Protein AF-A0A7W0GTH6-F1 (afdb_monomer)

pLDDT: mean 87.21, std 12.18, range [35.12, 98.0]

Sequence (330 aa):
MSVLQAQCPACGGPVEFKSGQSVVVICGYCRSAVARTDRELKDLGKVAELVETGSPLDIGLRGTWRGVSFELTGRAQLDHEMGGQWDEWYATFSNGWLGWLAEAQGRFYLSFQYPATEGVQLPSFDHLQLGQTVQGLPQQATLMVAETGRATARGAKGEIPYLLTPGETYYSADLSGPNGVFGTLDYNESPPLIFLGNQVTLADLGITTTRAPEREQRQVGAAQLNCPKCAGPLELRAPDKTERVTCPNCNSLLDVNRGQLSFLKALKKPSFDPIIPIGSSGQFPEGKMTVIGAMQRSVMIEGIQYFWSEYLLYNPQIGFRWLVHSDNHW

Radius of gyration: 21.88 Å; Cα contacts (8 Å, |Δi|>4): 733; chains: 1; bounding box: 63×38×58 Å

Structure (mmCIF, N/CA/C/O backbone):
data_AF-A0A7W0GTH6-F1
#
_entry.id   AF-A0A7W0GTH6-F1
#
loop_
_atom_site.group_PDB
_atom_site.id
_atom_site.type_symbol
_atom_site.label_atom_id
_atom_site.label_alt_id
_atom_site.label_comp_id
_atom_site.label_asym_id
_atom_site.label_entity_id
_atom_site.label_seq_id
_atom_site.pdbx_PDB_ins_code
_atom_site.Cartn_x
_atom_site.Cartn_y
_atom_site.Cartn_z
_atom_site.occupancy
_atom_site.B_iso_or_equiv
_atom_site.auth_seq_id
_atom_site.auth_comp_id
_atom_site.auth_asym_id
_atom_site.auth_atom_id
_atom_site.pdbx_PDB_model_num
ATOM 1 N N . MET A 1 1 ? -17.295 -9.303 21.194 1.00 55.53 1 MET A N 1
ATOM 2 C CA . MET A 1 1 ? -17.005 -7.855 21.120 1.00 55.53 1 MET A CA 1
ATOM 3 C C . MET A 1 1 ? -18.335 -7.126 21.021 1.00 55.53 1 MET A C 1
ATOM 5 O O . MET A 1 1 ? -19.203 -7.618 20.311 1.00 55.53 1 MET A O 1
ATOM 9 N N . SER A 1 2 ? -18.547 -6.053 21.785 1.00 69.19 2 SER A N 1
ATOM 10 C CA . SER A 1 2 ? -19.776 -5.251 21.701 1.00 69.19 2 SER A CA 1
ATOM 11 C C . SER A 1 2 ? -19.707 -4.346 20.473 1.00 69.19 2 SER A C 1
ATOM 13 O O . SER A 1 2 ? -18.791 -3.531 20.381 1.00 69.19 2 SER A O 1
ATOM 15 N N . VAL A 1 3 ? -20.658 -4.489 19.552 1.00 83.19 3 VAL A N 1
ATOM 16 C CA . VAL A 1 3 ? -20.797 -3.595 18.396 1.00 83.19 3 VAL A CA 1
ATOM 17 C C . VAL A 1 3 ? -21.319 -2.247 18.890 1.00 83.19 3 VAL A C 1
ATOM 19 O O . VAL A 1 3 ? -22.341 -2.203 19.575 1.00 83.19 3 VAL A O 1
ATOM 22 N N . LEU A 1 4 ? -20.634 -1.154 18.554 1.00 87.06 4 LEU A N 1
ATOM 23 C CA . LEU A 1 4 ? -21.165 0.192 18.767 1.00 87.06 4 LEU A CA 1
ATOM 24 C C . LEU A 1 4 ? -21.995 0.577 17.544 1.00 87.06 4 LEU A C 1
ATOM 26 O O . LEU A 1 4 ? -21.446 0.784 16.464 1.00 87.06 4 LEU A O 1
ATOM 30 N N . GLN A 1 5 ? -23.307 0.687 17.729 1.00 92.12 5 GLN A N 1
ATOM 31 C CA . GLN A 1 5 ? -24.224 1.222 16.726 1.00 92.12 5 GLN A CA 1
ATOM 32 C C . GLN A 1 5 ? -24.496 2.696 17.014 1.00 92.12 5 GLN A C 1
ATOM 34 O O . GLN A 1 5 ? -24.768 3.073 18.155 1.00 92.12 5 GLN A O 1
ATOM 39 N N . ALA A 1 6 ? -24.430 3.529 15.982 1.00 93.56 6 ALA A N 1
ATOM 40 C CA . ALA A 1 6 ? -24.671 4.960 16.092 1.00 93.56 6 ALA A CA 1
ATOM 41 C C . ALA A 1 6 ? -25.196 5.541 14.773 1.00 93.56 6 ALA A C 1
ATOM 43 O O . ALA A 1 6 ? -25.364 4.835 13.778 1.00 93.56 6 ALA A O 1
ATOM 44 N N . GLN A 1 7 ? -25.461 6.845 14.766 1.00 96.25 7 GLN A N 1
ATOM 45 C CA . GLN A 1 7 ? -25.847 7.584 13.568 1.00 96.25 7 GLN A CA 1
ATOM 46 C C . GLN A 1 7 ? -24.672 8.421 13.068 1.00 96.25 7 GLN A C 1
ATOM 48 O O . GLN A 1 7 ? -23.948 9.036 13.850 1.00 96.25 7 GLN A O 1
ATOM 53 N N . CYS A 1 8 ? -24.488 8.449 11.751 1.00 97.25 8 CYS A N 1
ATOM 54 C CA . CYS A 1 8 ? -23.499 9.282 11.093 1.00 97.25 8 CYS A CA 1
ATOM 55 C C . CYS A 1 8 ? -23.826 10.765 11.345 1.00 97.25 8 CYS A C 1
ATOM 57 O O . CYS A 1 8 ? -24.894 11.213 10.916 1.00 97.25 8 CYS A O 1
ATOM 59 N N . PRO A 1 9 ? -22.916 11.555 11.943 1.00 97.12 9 PRO A N 1
ATOM 60 C CA . PRO A 1 9 ? -23.156 12.974 12.219 1.00 97.12 9 PRO A CA 1
ATOM 61 C C . PRO A 1 9 ? -23.392 13.814 10.951 1.00 97.12 9 PRO A C 1
ATOM 63 O O . PRO A 1 9 ? -24.016 14.867 11.021 1.00 97.12 9 PRO A O 1
ATOM 66 N N . ALA A 1 10 ? -22.947 13.340 9.783 1.00 97.25 10 ALA A N 1
ATOM 67 C CA . ALA A 1 10 ? -23.092 14.056 8.517 1.00 97.25 10 ALA A CA 1
ATOM 68 C C . ALA A 1 10 ? -24.451 13.851 7.821 1.00 97.25 10 ALA A C 1
ATOM 70 O O . ALA A 1 10 ? -24.874 14.702 7.041 1.00 97.25 10 ALA A O 1
ATOM 71 N N . CYS A 1 11 ? -25.114 12.702 8.011 1.00 97.62 11 CYS A N 1
ATOM 72 C CA . CYS A 1 11 ? -26.328 12.363 7.247 1.00 97.62 11 CYS A CA 1
ATOM 73 C C . CYS A 1 11 ? -27.427 11.631 8.029 1.00 97.62 11 CYS A C 1
ATOM 75 O O . CYS A 1 11 ? -28.477 11.348 7.460 1.00 97.62 11 CYS A O 1
ATOM 77 N N . GLY A 1 12 ? -27.193 11.273 9.293 1.00 96.94 12 GLY A N 1
ATOM 78 C CA . GLY A 1 12 ? -28.129 10.506 10.122 1.00 96.94 12 GLY A CA 1
ATOM 79 C C . GLY A 1 12 ? -28.221 9.009 9.793 1.00 96.94 12 GLY A C 1
ATOM 80 O O . GLY A 1 12 ? -28.869 8.269 10.529 1.00 96.94 12 GLY A O 1
ATOM 81 N N . GLY A 1 13 ? -27.571 8.536 8.723 1.00 96.56 13 GLY A N 1
ATOM 82 C CA . GLY A 1 13 ? -27.543 7.115 8.363 1.00 96.56 13 GLY A CA 1
ATOM 83 C C . GLY A 1 13 ? -26.826 6.254 9.415 1.00 96.56 13 GLY A C 1
ATOM 84 O O . GLY A 1 13 ? -25.923 6.755 10.087 1.00 96.56 13 GLY A O 1
ATOM 85 N N . PRO A 1 14 ? -27.191 4.971 9.575 1.00 96.31 14 PRO A N 1
ATOM 86 C CA . PRO A 1 14 ? -26.571 4.107 10.573 1.00 96.31 14 PRO A CA 1
ATOM 87 C C . PRO A 1 14 ? -25.093 3.844 10.260 1.00 96.31 14 PRO A C 1
ATOM 89 O O . PRO A 1 14 ? -24.700 3.668 9.103 1.00 96.31 14 PRO A O 1
ATOM 92 N N . VAL A 1 15 ? -24.280 3.806 11.314 1.00 95.56 15 VAL A N 1
ATOM 93 C CA . VAL A 1 15 ? -22.871 3.401 11.291 1.00 95.56 15 VAL A CA 1
ATOM 94 C C . VAL A 1 15 ? -22.605 2.409 12.418 1.00 95.56 15 VAL A C 1
ATOM 96 O O . VAL A 1 15 ? -23.188 2.513 13.500 1.00 95.56 15 VAL A O 1
ATOM 99 N N . GLU A 1 16 ? -21.724 1.445 12.162 1.00 93.19 16 GLU A N 1
ATOM 100 C CA . GLU A 1 16 ? -21.394 0.379 13.108 1.00 93.19 16 GLU A CA 1
ATOM 101 C C . GLU A 1 16 ? -19.880 0.238 13.252 1.00 93.19 16 GLU A C 1
ATOM 103 O O . GLU A 1 16 ? -19.175 0.098 12.255 1.00 93.19 16 GLU A O 1
ATOM 108 N N . PHE A 1 17 ? -19.396 0.215 14.492 1.00 91.81 17 PHE A N 1
ATOM 109 C CA . PHE A 1 17 ? -18.035 -0.206 14.819 1.00 91.81 17 PHE A CA 1
ATOM 110 C C . PHE A 1 17 ? -18.118 -1.616 15.399 1.00 91.81 17 PHE A C 1
ATOM 112 O O . PHE A 1 17 ? -18.605 -1.808 16.520 1.00 91.81 17 PHE A O 1
ATOM 119 N N . LYS A 1 18 ? -17.695 -2.616 14.626 1.00 88.44 18 LYS A N 1
ATOM 120 C CA . LYS A 1 18 ? -17.720 -4.025 15.031 1.00 88.44 18 LYS A CA 1
ATOM 121 C C . LYS A 1 18 ? -16.478 -4.386 15.835 1.00 88.44 18 LYS A C 1
ATOM 123 O O . LYS A 1 18 ? -16.562 -5.228 16.732 1.00 88.44 18 LYS A O 1
ATOM 128 N N . SER A 1 19 ? -15.348 -3.746 15.537 1.00 84.94 19 SER A N 1
ATOM 129 C CA . SER A 1 19 ? -14.103 -3.912 16.281 1.00 84.94 19 SER A CA 1
ATOM 130 C C . SER A 1 19 ? -13.907 -2.780 17.287 1.00 84.94 19 SER A C 1
ATOM 132 O O . SER A 1 19 ? -14.098 -1.601 16.998 1.00 84.94 19 SER A O 1
ATOM 134 N N . GLY A 1 20 ? -13.483 -3.144 18.500 1.00 83.38 20 GLY A N 1
ATOM 135 C CA . GLY A 1 20 ? -13.099 -2.170 19.526 1.00 83.38 20 GLY A CA 1
ATOM 136 C C . GLY A 1 20 ? -11.815 -1.404 19.192 1.00 83.38 20 GLY A C 1
ATOM 137 O O . GLY A 1 20 ? -11.540 -0.407 19.849 1.00 83.38 20 GLY A O 1
ATOM 138 N N . GLN A 1 21 ? -11.060 -1.870 18.193 1.00 83.62 21 GLN A N 1
ATOM 139 C CA . GLN A 1 21 ? -9.821 -1.256 17.710 1.00 83.62 21 GLN A CA 1
ATOM 140 C C . GLN A 1 21 ? -10.060 -0.271 16.549 1.00 83.62 21 GLN A C 1
ATOM 142 O O . GLN A 1 21 ? -9.134 0.395 16.100 1.00 83.62 21 GLN A O 1
ATOM 147 N N . SER A 1 22 ? -11.293 -0.181 16.044 1.00 88.69 22 SER A N 1
ATOM 148 C CA . SER A 1 22 ? -11.663 0.733 14.964 1.00 88.69 22 SER A CA 1
ATOM 149 C C . SER A 1 22 ? -11.723 2.173 15.469 1.00 88.69 22 SER A C 1
ATOM 151 O O . SER A 1 22 ? -12.482 2.480 16.393 1.00 88.69 22 SER A O 1
ATOM 153 N N . VAL A 1 23 ? -10.962 3.063 14.833 1.00 93.75 23 VAL A N 1
ATOM 154 C CA . VAL A 1 23 ? -10.929 4.501 15.148 1.00 93.75 23 VAL A CA 1
ATOM 155 C C . VAL A 1 23 ? -11.911 5.263 14.263 1.00 93.75 23 VAL A C 1
ATOM 157 O O . VAL A 1 23 ? -12.637 6.136 14.743 1.00 93.75 23 VAL A O 1
ATOM 160 N N . VAL A 1 24 ? -11.986 4.899 12.981 1.00 96.56 24 VAL A N 1
ATOM 161 C CA . VAL A 1 24 ? -12.879 5.512 11.991 1.00 96.56 24 VAL A CA 1
ATOM 162 C C . VAL A 1 24 ? -13.747 4.443 11.335 1.00 96.56 24 VAL A C 1
ATOM 164 O O . VAL A 1 24 ? -13.287 3.338 11.063 1.00 96.56 24 VAL A O 1
ATOM 167 N N . VAL A 1 25 ? -15.000 4.776 11.034 1.00 97.19 25 VAL A N 1
ATOM 168 C CA . VAL A 1 25 ? -15.850 4.004 10.121 1.00 97.19 25 VAL A CA 1
ATOM 169 C C . VAL A 1 25 ? -16.286 4.885 8.958 1.00 97.19 25 VAL A C 1
ATOM 171 O O . VAL A 1 25 ? -16.691 6.034 9.143 1.00 97.19 25 VAL A O 1
ATOM 174 N N . ILE A 1 26 ? -16.219 4.357 7.739 1.00 97.69 26 ILE A N 1
ATOM 175 C CA . ILE A 1 26 ? -16.730 5.054 6.560 1.00 97.69 26 ILE A CA 1
ATOM 176 C C . ILE A 1 26 ? -18.227 4.788 6.433 1.00 97.69 26 ILE A C 1
ATOM 178 O O . ILE A 1 26 ? -18.660 3.648 6.257 1.00 97.69 26 ILE A O 1
ATOM 182 N N . CYS A 1 27 ? -19.032 5.847 6.491 1.00 97.44 27 CYS A N 1
ATOM 183 C CA . CYS A 1 27 ? -20.477 5.741 6.347 1.00 97.44 27 CYS A CA 1
ATOM 184 C C . CYS A 1 27 ? -20.851 5.207 4.956 1.00 97.44 27 CYS A C 1
ATOM 186 O O . CYS A 1 27 ? -20.602 5.865 3.943 1.00 97.44 27 CYS A O 1
ATOM 188 N N . GLY A 1 28 ? -21.532 4.059 4.910 1.00 95.12 28 GLY A N 1
ATOM 189 C CA . GLY A 1 28 ? -21.973 3.430 3.659 1.00 95.12 28 GLY A CA 1
ATOM 190 C C . GLY A 1 28 ? -23.000 4.238 2.853 1.00 95.12 28 GLY A C 1
ATOM 191 O O . GLY A 1 28 ? -23.214 3.941 1.684 1.00 95.12 28 GLY A O 1
ATOM 192 N N . TYR A 1 29 ? -23.614 5.271 3.446 1.00 96.19 29 TYR A N 1
ATOM 193 C CA . TYR A 1 29 ? -24.634 6.102 2.792 1.00 96.19 29 TYR A CA 1
ATOM 194 C C . TYR A 1 29 ? -24.059 7.371 2.164 1.00 96.19 29 TYR A C 1
ATOM 196 O O . TYR A 1 29 ? -24.406 7.722 1.040 1.00 96.19 29 TYR A O 1
ATOM 204 N N . CYS A 1 30 ? -23.202 8.093 2.893 1.00 96.44 30 CYS A N 1
ATOM 205 C CA . CYS A 1 30 ? -22.728 9.415 2.471 1.00 96.44 30 CYS A CA 1
ATOM 206 C C . CYS A 1 30 ? -21.206 9.525 2.313 1.00 96.44 30 CYS A C 1
ATOM 208 O O . CYS A 1 30 ? -20.733 10.602 1.942 1.00 96.44 30 CYS A O 1
ATOM 210 N N . ARG A 1 31 ? -20.462 8.440 2.589 1.00 97.38 31 ARG A N 1
ATOM 211 C CA . ARG A 1 31 ? -18.989 8.351 2.559 1.00 97.38 31 ARG A CA 1
ATOM 212 C C . ARG A 1 31 ? -18.260 9.290 3.523 1.00 97.38 31 ARG A C 1
ATOM 214 O O . ARG A 1 31 ? -17.078 9.559 3.343 1.00 97.38 31 ARG A O 1
ATOM 221 N N . SER A 1 32 ? -18.948 9.798 4.541 1.00 97.62 32 SER A N 1
ATOM 222 C CA . SER A 1 32 ? -18.291 10.502 5.646 1.00 97.62 32 SER A CA 1
ATOM 223 C C . SER A 1 32 ? -17.386 9.530 6.410 1.00 97.62 32 SER A C 1
ATOM 225 O O . SER A 1 32 ? -17.810 8.417 6.734 1.00 97.62 32 SER A O 1
ATOM 227 N N . ALA A 1 33 ? -16.147 9.946 6.662 1.00 97.75 33 ALA A N 1
ATOM 228 C CA . ALA A 1 33 ? -15.243 9.311 7.605 1.00 97.75 33 ALA A CA 1
ATOM 229 C C . ALA A 1 33 ? -15.664 9.729 9.020 1.00 97.75 33 ALA A C 1
ATOM 231 O O . ALA A 1 33 ? -15.485 10.878 9.423 1.00 97.75 33 ALA A O 1
ATOM 232 N N . VAL A 1 34 ? -16.275 8.803 9.757 1.00 97.75 34 VAL A N 1
ATOM 233 C CA . VAL A 1 34 ? -16.814 9.053 11.095 1.00 97.75 34 VAL A CA 1
ATOM 234 C C . VAL A 1 34 ? -15.835 8.520 12.128 1.00 97.75 34 VAL A C 1
ATOM 236 O O . VAL A 1 34 ? -15.685 7.308 12.276 1.00 97.75 34 VAL A O 1
ATOM 239 N N . ALA A 1 35 ? -15.174 9.422 12.845 1.00 96.38 35 ALA A N 1
ATOM 240 C CA . ALA A 1 35 ? -14.247 9.075 13.911 1.00 96.38 35 ALA A CA 1
ATOM 241 C C . ALA A 1 35 ? -14.973 8.904 15.240 1.00 96.38 35 ALA A C 1
ATOM 243 O O . ALA A 1 35 ? -15.821 9.721 15.604 1.00 96.38 35 ALA A O 1
ATOM 244 N N . ARG A 1 36 ? -14.595 7.875 15.993 1.00 91.50 36 ARG A N 1
ATOM 245 C CA . ARG A 1 36 ? -14.983 7.726 17.392 1.00 91.50 36 ARG A CA 1
ATOM 246 C C . ARG A 1 36 ? -13.947 8.411 18.278 1.00 91.50 36 ARG A C 1
ATOM 248 O O . ARG A 1 36 ? -12.779 8.036 18.262 1.00 91.50 36 ARG A O 1
ATOM 255 N N . THR A 1 37 ? -14.383 9.382 19.074 1.00 85.62 37 THR A N 1
ATOM 256 C CA . THR A 1 37 ? -13.560 10.005 20.118 1.00 85.62 37 THR A CA 1
ATOM 257 C C . THR A 1 37 ? -13.919 9.441 21.496 1.00 85.62 37 THR A C 1
ATOM 259 O O . THR A 1 37 ? -14.712 8.505 21.626 1.00 85.62 37 THR A O 1
ATOM 262 N N . ASP A 1 38 ? -13.315 9.994 22.543 1.00 77.81 38 ASP A N 1
ATOM 263 C CA . ASP A 1 38 ? -13.624 9.690 23.939 1.00 77.81 38 ASP A CA 1
ATOM 264 C C . ASP A 1 38 ? -15.048 10.108 24.350 1.00 77.81 38 ASP A C 1
ATOM 266 O O . ASP A 1 38 ? -15.600 9.535 25.291 1.00 77.81 38 ASP A O 1
ATOM 270 N N . ARG A 1 39 ? -15.653 11.084 23.656 1.00 75.94 39 ARG A N 1
ATOM 271 C CA . ARG A 1 39 ? -16.943 11.687 24.042 1.00 75.94 39 ARG A CA 1
ATOM 272 C C . ARG A 1 39 ? -18.039 11.582 22.992 1.00 75.94 39 ARG A C 1
ATOM 274 O O . ARG A 1 39 ? -19.207 11.513 23.363 1.00 75.94 39 ARG A O 1
ATOM 281 N N . GLU A 1 40 ? -17.695 11.598 21.707 1.00 88.50 40 GLU A N 1
ATOM 282 C CA . GLU A 1 40 ? -18.681 11.684 20.629 1.00 88.50 40 GLU A CA 1
ATOM 283 C C . GLU A 1 40 ? -18.191 11.059 19.318 1.00 88.50 40 GLU A C 1
ATOM 285 O O . GLU A 1 40 ? -17.042 10.634 19.181 1.00 88.50 40 GLU A O 1
ATOM 290 N N . LEU A 1 41 ? -19.089 10.998 18.336 1.00 94.06 41 LEU A N 1
ATOM 291 C CA . LEU A 1 41 ? -18.710 10.718 16.958 1.00 94.06 41 LEU A CA 1
ATOM 292 C C . LEU A 1 41 ? -18.499 12.028 16.210 1.00 94.06 41 LEU A C 1
ATOM 294 O O . LEU A 1 41 ? -19.353 12.912 16.247 1.00 94.06 41 LEU A O 1
ATOM 298 N N . LYS A 1 42 ? -17.384 12.125 15.490 1.00 96.19 42 LYS A N 1
ATOM 299 C CA . LYS A 1 42 ? -17.006 13.311 14.724 1.00 96.19 42 LYS A CA 1
ATOM 300 C C . LYS A 1 42 ? -16.983 13.003 13.230 1.00 96.19 42 LYS A C 1
ATOM 302 O O . LYS A 1 42 ? -16.413 11.999 12.813 1.00 96.19 42 LYS A O 1
ATOM 307 N N . ASP A 1 43 ? -17.575 13.886 12.430 1.00 96.88 43 ASP A N 1
ATOM 308 C CA . ASP A 1 43 ? -17.394 13.889 10.974 1.00 96.88 43 ASP A CA 1
ATOM 309 C C . ASP A 1 43 ? -16.016 14.472 10.630 1.00 96.88 43 ASP A C 1
ATOM 311 O O . ASP A 1 43 ? -15.718 15.612 10.994 1.00 96.88 43 ASP A O 1
ATOM 315 N N . LEU A 1 44 ? -15.177 13.696 9.944 1.00 96.25 44 LEU A N 1
ATOM 316 C CA . LEU A 1 44 ? -13.882 14.149 9.425 1.00 96.25 44 LEU A CA 1
ATOM 317 C C . LEU A 1 44 ? -13.958 14.628 7.968 1.00 96.25 44 LEU A C 1
ATOM 319 O O . LEU A 1 44 ? -12.950 15.042 7.400 1.00 96.25 44 LEU A O 1
ATOM 323 N N . GLY A 1 45 ? -15.139 14.583 7.354 1.00 96.38 45 GLY A N 1
ATOM 3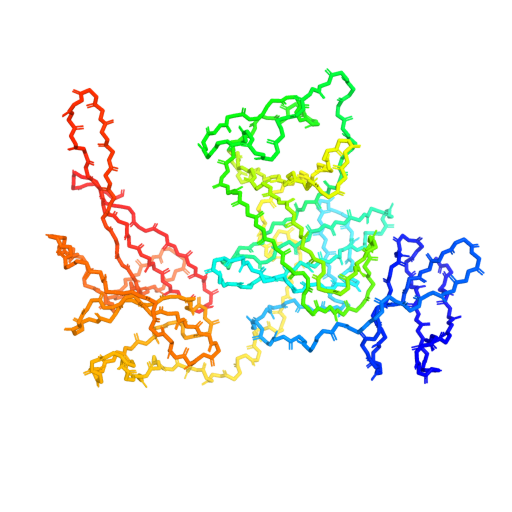24 C CA . GLY A 1 45 ? -15.356 14.889 5.947 1.00 96.38 45 GLY A CA 1
ATOM 325 C C . GLY A 1 45 ? -15.592 13.636 5.108 1.00 96.38 45 GLY A C 1
ATOM 326 O O . GLY A 1 45 ? -15.606 12.508 5.599 1.00 96.38 45 GLY A O 1
ATOM 327 N N . LYS A 1 46 ? -15.808 13.833 3.805 1.00 96.88 46 LYS A N 1
ATOM 328 C CA . LYS A 1 46 ? -16.151 12.751 2.874 1.00 96.88 46 LYS A CA 1
ATOM 329 C C . LYS A 1 46 ? -14.935 12.248 2.114 1.00 96.88 46 LYS A C 1
ATOM 331 O O . LYS A 1 46 ? -14.210 13.044 1.524 1.00 96.88 46 LYS A O 1
ATOM 336 N N . VAL A 1 47 ? -14.786 10.928 2.049 1.00 96.69 47 VAL A N 1
ATOM 337 C CA . VAL A 1 47 ? -13.863 10.288 1.107 1.00 96.69 47 VAL A CA 1
ATOM 338 C C . VAL A 1 47 ? -14.463 10.259 -0.301 1.00 96.69 47 VAL A C 1
ATOM 340 O O . VAL A 1 47 ? -15.687 10.304 -0.494 1.00 96.69 47 VAL A O 1
ATOM 343 N N . ALA A 1 48 ? -13.591 10.189 -1.301 1.00 93.12 48 ALA A N 1
ATOM 344 C CA . ALA A 1 48 ? -13.982 9.962 -2.680 1.00 93.12 48 ALA A CA 1
ATOM 345 C C . ALA A 1 48 ? -14.562 8.552 -2.864 1.00 93.12 48 ALA A C 1
ATOM 347 O O . ALA A 1 48 ? -14.431 7.664 -2.019 1.00 93.12 48 ALA A O 1
ATOM 348 N N . GLU A 1 49 ? -15.223 8.356 -3.998 1.00 88.69 49 GLU A N 1
ATOM 349 C CA . GLU A 1 49 ? -15.633 7.027 -4.430 1.00 88.69 49 GLU A CA 1
ATOM 350 C C . GLU A 1 49 ? -14.409 6.157 -4.728 1.00 88.69 49 GLU A C 1
ATOM 352 O O . GLU A 1 49 ? -13.406 6.643 -5.260 1.00 88.69 49 GLU A O 1
ATOM 357 N N . LEU A 1 50 ? -14.503 4.879 -4.358 1.00 88.12 50 LEU A N 1
ATOM 358 C CA . LEU A 1 50 ? -13.454 3.910 -4.634 1.00 88.12 50 LEU A CA 1
ATOM 359 C C . LEU A 1 50 ? -13.412 3.603 -6.126 1.00 88.12 50 LEU A C 1
ATOM 361 O O . LEU A 1 50 ? -14.445 3.412 -6.764 1.00 88.12 50 LEU A O 1
ATOM 365 N N . VAL A 1 51 ? -12.207 3.511 -6.667 1.00 82.81 51 VAL A N 1
ATOM 366 C CA . VAL A 1 51 ? -11.977 3.045 -8.031 1.00 82.81 51 VAL A CA 1
ATOM 367 C C . VAL A 1 51 ? -11.972 1.520 -8.038 1.00 82.81 51 VAL A C 1
ATOM 369 O O . VAL A 1 51 ? -11.429 0.883 -7.135 1.00 82.81 51 VAL A O 1
ATOM 372 N N . GLU A 1 52 ? -12.549 0.907 -9.067 1.00 76.44 52 GLU A N 1
ATOM 373 C CA . GLU A 1 52 ? -12.431 -0.535 -9.268 1.00 76.44 52 GLU A CA 1
ATOM 374 C C . GLU A 1 52 ? -10.997 -0.900 -9.678 1.00 76.44 52 GLU A C 1
ATOM 376 O O . GLU A 1 52 ? -10.541 -0.579 -10.771 1.00 76.44 52 GLU A O 1
ATOM 381 N N . THR A 1 53 ? -10.277 -1.587 -8.789 1.00 70.62 53 THR A N 1
ATOM 382 C CA . THR A 1 53 ? -8.874 -2.005 -8.992 1.00 70.62 53 THR A CA 1
ATOM 383 C C . THR A 1 53 ? -8.734 -3.441 -9.507 1.00 70.62 53 THR A C 1
ATOM 385 O O . THR A 1 53 ? -7.620 -3.921 -9.754 1.00 70.62 53 THR A O 1
ATOM 388 N N . GLY A 1 54 ? -9.858 -4.154 -9.651 1.00 72.62 54 GLY A N 1
ATOM 389 C CA . GLY A 1 54 ? -9.889 -5.586 -9.953 1.00 72.62 54 GLY A CA 1
ATOM 390 C C . GLY A 1 54 ? -9.323 -6.465 -8.831 1.00 72.62 54 GLY A C 1
ATOM 391 O O . GLY A 1 54 ? -8.934 -7.601 -9.103 1.00 72.62 54 GLY A O 1
ATOM 392 N N . SER A 1 55 ? -9.234 -5.932 -7.605 1.00 81.19 55 SER A N 1
ATOM 393 C CA . SER A 1 55 ? -8.761 -6.661 -6.427 1.00 81.19 55 SER A CA 1
ATOM 394 C C . SER A 1 55 ? -9.595 -7.929 -6.185 1.00 81.19 55 SER A C 1
ATOM 396 O O . SER A 1 55 ? -10.826 -7.880 -6.282 1.00 81.19 55 SER A O 1
ATOM 398 N N . PRO A 1 56 ? -8.963 -9.068 -5.843 1.00 78.81 56 PRO A N 1
ATOM 399 C CA . PRO A 1 56 ? -9.672 -10.277 -5.430 1.00 78.81 56 PRO A CA 1
ATOM 400 C C . PRO A 1 56 ? -10.228 -10.175 -3.998 1.00 78.81 56 PRO A C 1
ATOM 402 O O . PRO A 1 56 ? -10.908 -11.095 -3.539 1.00 78.81 56 PRO A O 1
ATOM 405 N N . LEU A 1 57 ? -9.919 -9.088 -3.285 1.00 89.31 57 LEU A N 1
ATOM 406 C CA . LEU A 1 57 ? -10.275 -8.869 -1.892 1.00 89.31 57 LEU A CA 1
ATOM 407 C C . LEU A 1 57 ? -11.515 -7.979 -1.759 1.00 89.31 57 LEU A C 1
ATOM 409 O O . LEU A 1 57 ? -11.821 -7.137 -2.607 1.00 89.31 57 LEU A O 1
ATOM 413 N N . ASP A 1 58 ? -12.242 -8.168 -0.660 1.00 91.62 58 ASP A N 1
ATOM 414 C CA . ASP A 1 58 ? -13.341 -7.298 -0.255 1.00 91.62 58 ASP A CA 1
ATOM 415 C C . ASP A 1 58 ? -13.496 -7.305 1.271 1.00 91.62 58 ASP A C 1
ATOM 417 O O . ASP A 1 58 ? -13.000 -8.203 1.954 1.00 91.62 58 ASP A O 1
ATOM 421 N N . ILE A 1 59 ? -14.203 -6.314 1.812 1.00 93.25 59 ILE A N 1
ATOM 422 C CA . ILE A 1 59 ? -14.564 -6.304 3.232 1.00 93.25 59 ILE A CA 1
ATOM 423 C C . ILE A 1 59 ? -15.455 -7.508 3.537 1.00 93.25 59 ILE A C 1
ATOM 425 O O . ILE A 1 59 ? -16.330 -7.868 2.751 1.00 93.25 59 ILE A O 1
ATOM 429 N N . GLY A 1 60 ? -15.240 -8.117 4.700 1.00 93.12 60 GLY A N 1
ATOM 430 C CA . GLY A 1 60 ? -15.909 -9.339 5.134 1.00 93.12 60 GLY A CA 1
ATOM 431 C C . GLY A 1 60 ? -15.224 -10.611 4.638 1.00 93.12 60 GLY A C 1
ATOM 432 O O . GLY A 1 60 ? -15.592 -11.705 5.070 1.00 93.12 60 GLY A O 1
ATOM 433 N N . LEU A 1 61 ? -14.213 -10.500 3.766 1.00 94.25 61 LEU A N 1
ATOM 434 C CA . LEU A 1 61 ? -13.375 -11.634 3.398 1.00 94.25 61 LEU A CA 1
ATOM 435 C C . LEU A 1 61 ? -12.626 -12.141 4.630 1.00 94.25 61 LEU A C 1
ATOM 437 O O . LEU A 1 61 ? -12.076 -11.361 5.408 1.00 94.25 61 LEU A O 1
ATOM 441 N N . ARG A 1 62 ? -12.586 -13.464 4.783 1.00 95.44 62 ARG A N 1
ATOM 442 C CA . ARG A 1 62 ? -11.914 -14.139 5.892 1.00 95.44 62 ARG A CA 1
ATOM 443 C C . ARG A 1 62 ? -10.724 -14.940 5.403 1.00 95.44 62 ARG A C 1
ATOM 445 O O . ARG A 1 62 ? -10.766 -15.522 4.322 1.00 95.44 62 ARG A O 1
ATOM 452 N N . GLY A 1 63 ? -9.699 -14.993 6.239 1.00 95.12 63 GLY A N 1
ATOM 453 C CA . GLY A 1 63 ? -8.495 -15.773 6.003 1.00 95.12 63 GLY A CA 1
ATOM 454 C C . GLY A 1 63 ? -7.873 -16.246 7.309 1.00 95.12 63 GLY A C 1
ATOM 455 O O . GLY A 1 63 ? -8.432 -16.080 8.398 1.00 95.12 63 GLY A O 1
ATOM 456 N N . THR A 1 64 ? -6.699 -16.846 7.195 1.00 96.88 64 THR A N 1
ATOM 457 C CA . THR A 1 64 ? -5.883 -17.313 8.311 1.00 96.88 64 THR A CA 1
ATOM 458 C C . THR A 1 64 ? -4.430 -16.960 8.063 1.00 96.88 64 THR A C 1
ATOM 460 O O . THR A 1 64 ? -3.909 -17.233 6.989 1.00 96.88 64 THR A O 1
ATOM 463 N N . TRP A 1 65 ? -3.744 -16.438 9.071 1.00 96.62 65 TRP A N 1
ATOM 464 C CA . TRP A 1 65 ? -2.302 -16.233 9.021 1.00 96.62 65 TRP A CA 1
ATOM 465 C C . TRP A 1 65 ? -1.660 -16.826 10.270 1.00 96.62 65 TRP A C 1
ATOM 467 O O . TRP A 1 65 ? -2.081 -16.541 11.390 1.00 96.62 65 TRP A O 1
ATOM 477 N N . ARG A 1 66 ? -0.671 -17.710 10.071 1.00 94.25 66 ARG A N 1
ATOM 478 C CA . ARG A 1 66 ? 0.022 -18.450 11.148 1.00 94.25 66 ARG A CA 1
ATOM 479 C C . ARG A 1 66 ? -0.938 -19.099 12.161 1.00 94.25 66 ARG A C 1
ATOM 481 O O . ARG A 1 66 ? -0.706 -19.074 13.364 1.00 94.25 66 ARG A O 1
ATOM 488 N N . GLY A 1 67 ? -2.034 -19.671 11.658 1.00 94.81 67 GLY A N 1
ATOM 489 C CA . GLY A 1 67 ? -3.050 -20.352 12.469 1.00 94.81 67 GLY A CA 1
ATOM 490 C C . GLY A 1 67 ? -4.067 -19.435 13.157 1.00 94.81 67 GLY A C 1
ATOM 491 O O . GLY A 1 67 ? -4.975 -19.942 13.810 1.00 94.81 67 GLY A O 1
ATOM 492 N N . VAL A 1 68 ? -3.969 -18.111 12.998 1.00 97.31 68 VAL A N 1
ATOM 493 C CA . VAL A 1 68 ? -4.934 -17.151 13.551 1.00 97.31 68 VAL A CA 1
ATOM 494 C C . VAL A 1 68 ? -5.858 -16.658 12.442 1.00 97.31 68 VAL A C 1
ATOM 496 O O . VAL A 1 68 ? -5.402 -16.158 11.414 1.00 97.31 68 VAL A O 1
ATOM 499 N N . SER A 1 69 ? -7.166 -16.806 12.639 1.00 97.38 69 SER A N 1
ATOM 500 C CA . SER A 1 69 ? -8.177 -16.317 11.699 1.00 97.38 69 SER A CA 1
ATOM 501 C C . SER A 1 69 ? -8.292 -14.794 11.731 1.00 97.38 69 SER A C 1
ATOM 503 O O . SER A 1 69 ? -8.248 -14.205 12.813 1.00 97.38 69 SER A O 1
ATOM 505 N N . PHE A 1 70 ? -8.549 -14.177 10.584 1.00 96.56 70 PHE A N 1
ATOM 506 C CA . PHE A 1 70 ? -8.845 -12.750 10.469 1.00 96.56 70 PHE A CA 1
ATOM 507 C C . PHE A 1 70 ? -10.020 -12.486 9.522 1.00 96.56 70 PHE A C 1
ATOM 509 O O . PHE A 1 70 ? -10.386 -13.337 8.708 1.00 96.56 70 PHE A O 1
ATOM 516 N N . GLU A 1 71 ? -10.587 -11.287 9.621 1.00 95.69 71 GLU A N 1
ATOM 517 C CA . GLU A 1 71 ? -11.549 -10.722 8.672 1.00 95.69 71 GLU A CA 1
ATOM 518 C C . GLU A 1 71 ? -11.029 -9.366 8.174 1.00 95.69 71 GLU A C 1
ATOM 520 O O . GLU A 1 71 ? -10.525 -8.574 8.972 1.00 95.69 71 GLU A O 1
ATOM 525 N N . LEU A 1 72 ? -11.137 -9.092 6.871 1.00 96.62 72 LEU A N 1
ATOM 526 C CA . LEU A 1 72 ? -10.865 -7.764 6.321 1.00 96.62 72 LEU A CA 1
ATOM 527 C C . LEU A 1 72 ? -12.020 -6.829 6.686 1.00 96.62 72 LEU A C 1
ATOM 529 O O . LEU A 1 72 ? -13.136 -6.996 6.196 1.00 96.62 72 LEU A O 1
ATOM 533 N N . THR A 1 73 ? -11.771 -5.853 7.552 1.00 96.25 73 THR A N 1
ATOM 534 C CA . THR A 1 73 ? -12.802 -4.959 8.100 1.00 96.25 73 THR A CA 1
ATOM 535 C C . THR A 1 73 ? -12.819 -3.587 7.439 1.00 96.25 73 THR A C 1
ATOM 537 O O . THR A 1 73 ? -13.849 -2.914 7.469 1.00 96.25 73 THR A O 1
ATOM 540 N N . GLY A 1 74 ? -11.727 -3.185 6.789 1.00 96.56 74 GLY A N 1
ATOM 541 C CA . GLY A 1 74 ? -11.641 -1.905 6.094 1.00 96.56 74 GLY A CA 1
ATOM 542 C C . GLY A 1 74 ? -10.728 -1.928 4.880 1.00 96.56 74 GLY A C 1
ATOM 543 O O . GLY A 1 74 ? -9.953 -2.862 4.677 1.00 96.56 74 GLY A O 1
ATOM 544 N N . ARG A 1 75 ? -10.850 -0.875 4.073 1.00 97.00 75 ARG A N 1
ATOM 545 C CA . ARG A 1 75 ? -10.033 -0.611 2.889 1.00 97.00 75 ARG A CA 1
ATOM 546 C C . ARG A 1 75 ? -9.807 0.888 2.751 1.00 97.00 75 ARG A C 1
ATOM 548 O O . ARG A 1 75 ? -10.780 1.640 2.825 1.00 97.00 75 ARG A O 1
ATOM 555 N N . ALA A 1 76 ? -8.584 1.301 2.457 1.00 96.19 76 ALA A N 1
ATOM 556 C CA . ALA A 1 76 ? -8.260 2.628 1.952 1.00 96.19 76 ALA A CA 1
ATOM 557 C C . ALA A 1 76 ? -7.613 2.526 0.565 1.00 96.19 76 ALA A C 1
ATOM 559 O O . ALA A 1 76 ? -6.937 1.552 0.251 1.00 96.19 76 ALA A O 1
ATOM 560 N N . GLN A 1 77 ? -7.848 3.537 -0.265 1.00 94.12 77 GLN A N 1
ATOM 561 C CA . GLN A 1 77 ? -7.190 3.738 -1.548 1.00 94.12 77 GLN A CA 1
ATOM 562 C C . GLN A 1 77 ? -6.280 4.945 -1.464 1.00 94.12 77 GLN A C 1
ATOM 564 O O . GLN A 1 77 ? -6.736 6.061 -1.174 1.00 94.12 77 GLN A O 1
ATOM 569 N N . LEU A 1 78 ? -5.008 4.692 -1.740 1.00 91.88 78 LEU A N 1
ATOM 570 C CA . LEU A 1 78 ? -3.948 5.675 -1.659 1.00 91.88 78 LEU A CA 1
ATOM 571 C C . LEU A 1 78 ? -3.444 5.988 -3.067 1.00 91.88 78 LEU A C 1
ATOM 573 O O . LEU A 1 78 ? -3.122 5.081 -3.832 1.00 91.88 78 LEU A O 1
ATOM 577 N N . ASP A 1 79 ? -3.401 7.274 -3.409 1.00 88.38 79 ASP A N 1
ATOM 578 C CA . ASP A 1 79 ? -2.817 7.747 -4.664 1.00 88.38 79 ASP A CA 1
ATOM 579 C C . ASP A 1 79 ? -1.345 8.081 -4.431 1.00 88.38 79 ASP A C 1
ATOM 581 O O . ASP A 1 79 ? -1.019 8.880 -3.549 1.00 88.38 79 ASP A O 1
ATOM 585 N N . HIS A 1 80 ? -0.470 7.500 -5.246 1.00 84.25 80 HIS A N 1
ATOM 586 C CA . HIS A 1 80 ? 0.952 7.808 -5.221 1.00 84.25 80 HIS A CA 1
ATOM 587 C C . HIS A 1 80 ? 1.226 9.143 -5.930 1.00 84.25 80 HIS A C 1
ATOM 589 O O . HIS A 1 80 ? 0.642 9.431 -6.979 1.00 84.25 80 HIS A O 1
ATOM 595 N N . GLU A 1 81 ? 2.152 9.955 -5.413 1.00 80.19 81 GLU A N 1
ATOM 596 C CA . GLU A 1 81 ? 2.452 11.280 -5.986 1.00 80.19 81 GLU A CA 1
ATOM 597 C C . GLU A 1 81 ? 2.962 11.229 -7.437 1.00 80.19 81 GLU A C 1
ATOM 599 O O . GLU A 1 81 ? 2.760 12.164 -8.214 1.00 80.19 81 GLU A O 1
ATOM 604 N N . MET A 1 82 ? 3.600 10.122 -7.829 1.00 68.38 82 MET A N 1
ATOM 605 C CA . MET A 1 82 ? 4.082 9.917 -9.196 1.00 68.38 82 MET A CA 1
ATOM 606 C C . MET A 1 82 ? 3.011 9.313 -10.122 1.00 68.38 82 MET A C 1
ATOM 608 O O . MET A 1 82 ? 3.312 9.026 -11.281 1.00 68.38 82 MET A O 1
ATOM 612 N N . GLY A 1 83 ? 1.778 9.137 -9.656 1.00 68.19 83 GLY A N 1
ATOM 613 C CA . GLY A 1 83 ? 0.767 8.330 -10.332 1.00 68.19 83 GLY A CA 1
ATOM 614 C C . GLY A 1 83 ? 0.853 6.864 -9.910 1.00 68.19 83 GLY A C 1
ATOM 615 O O . GLY A 1 83 ? 1.886 6.416 -9.414 1.00 68.19 83 GLY A O 1
ATOM 616 N N . GLY A 1 84 ? -0.260 6.152 -10.083 1.00 71.00 84 GLY A N 1
ATOM 617 C CA . GLY A 1 84 ? -0.489 4.839 -9.481 1.00 71.00 84 GLY A CA 1
ATOM 618 C C . GLY A 1 84 ? -1.383 4.929 -8.244 1.00 71.00 84 GLY A C 1
ATOM 619 O O . GLY A 1 84 ? -1.439 5.953 -7.559 1.00 71.00 84 GLY A O 1
ATOM 620 N N . GLN A 1 85 ? -2.128 3.860 -7.992 1.00 80.44 85 GLN A N 1
ATOM 621 C CA . GLN A 1 85 ? -2.983 3.711 -6.819 1.00 80.44 85 GLN A CA 1
ATOM 622 C C . GLN A 1 85 ? -2.841 2.288 -6.297 1.00 80.44 85 GLN A C 1
ATOM 624 O O . GLN A 1 85 ? -2.751 1.341 -7.082 1.00 80.44 85 GLN A O 1
ATOM 629 N N . TRP A 1 86 ? -2.876 2.139 -4.981 1.00 86.88 86 TRP A N 1
ATOM 630 C CA . TRP A 1 86 ? -2.921 0.836 -4.339 1.00 86.88 86 TRP A CA 1
ATOM 631 C C . TRP A 1 86 ? -4.028 0.773 -3.295 1.00 86.88 86 TRP A C 1
ATOM 633 O O . TRP A 1 86 ? -4.603 1.792 -2.893 1.00 86.88 86 TRP A O 1
ATOM 643 N N . ASP A 1 87 ? -4.344 -0.457 -2.905 1.00 92.50 87 ASP A N 1
ATOM 644 C CA . ASP A 1 87 ? -5.312 -0.741 -1.860 1.00 92.50 87 ASP A CA 1
ATOM 645 C C . ASP A 1 87 ? -4.586 -1.137 -0.574 1.00 92.50 87 ASP A C 1
ATOM 647 O O . ASP A 1 87 ? -3.779 -2.064 -0.561 1.00 92.50 87 ASP A O 1
ATOM 651 N N . GLU A 1 88 ? -4.921 -0.458 0.516 1.00 95.44 88 GLU A N 1
ATOM 652 C CA . GLU A 1 88 ? -4.574 -0.853 1.877 1.00 95.44 88 GLU A CA 1
ATOM 653 C C . GLU A 1 88 ? -5.787 -1.523 2.509 1.00 95.44 88 GLU A C 1
ATOM 655 O O . GLU A 1 88 ? -6.834 -0.892 2.674 1.00 95.44 88 GLU A O 1
ATOM 660 N N . TRP A 1 89 ? -5.670 -2.798 2.867 1.00 97.31 89 TRP A N 1
ATOM 661 C CA . TRP A 1 89 ? -6.723 -3.541 3.551 1.00 97.31 89 TRP A CA 1
ATOM 662 C C . TRP A 1 89 ? -6.401 -3.686 5.036 1.00 97.31 89 TRP A C 1
ATOM 664 O O . TRP A 1 89 ? -5.276 -4.012 5.406 1.00 97.31 89 TRP A O 1
ATOM 674 N N . TYR A 1 90 ? -7.400 -3.520 5.899 1.00 97.50 90 TYR A N 1
ATOM 675 C CA . TYR A 1 90 ? -7.231 -3.682 7.345 1.00 97.50 90 TYR A CA 1
ATOM 676 C C . TYR A 1 90 ? -7.851 -4.995 7.801 1.00 97.50 90 TYR A C 1
ATOM 678 O O . TYR A 1 90 ? -9.034 -5.249 7.565 1.00 97.50 90 TYR A O 1
ATOM 686 N N . ALA A 1 91 ? -7.049 -5.826 8.456 1.00 96.56 91 ALA A N 1
ATOM 687 C CA . ALA A 1 91 ? -7.424 -7.137 8.955 1.00 96.56 91 ALA A CA 1
ATOM 688 C C . ALA A 1 91 ? -7.596 -7.100 10.476 1.00 96.56 91 ALA A C 1
ATOM 690 O O . ALA A 1 91 ? -6.654 -6.788 11.205 1.00 96.56 91 ALA A O 1
ATOM 691 N N . THR A 1 92 ? -8.774 -7.484 10.965 1.00 95.50 92 THR A N 1
ATOM 692 C CA . THR A 1 92 ? -9.003 -7.723 12.394 1.00 95.50 92 THR A CA 1
ATOM 693 C C . THR A 1 92 ? -8.861 -9.215 12.679 1.00 95.50 92 THR A C 1
ATOM 695 O O . THR A 1 92 ? -9.618 -10.035 12.153 1.00 95.50 92 THR A O 1
ATOM 698 N N . PHE A 1 93 ? -7.895 -9.578 13.518 1.00 95.50 93 PHE A N 1
ATOM 699 C CA . PHE A 1 93 ? -7.620 -10.960 13.900 1.00 95.50 93 PHE A CA 1
ATOM 700 C C . PHE A 1 93 ? -8.463 -11.404 15.098 1.00 95.50 93 PHE A C 1
ATOM 702 O O . PHE A 1 93 ? -8.809 -10.614 15.977 1.00 95.50 93 PHE A O 1
ATOM 709 N N . SER A 1 94 ? -8.751 -12.704 15.186 1.00 94.62 94 SER A N 1
ATOM 710 C CA . SER A 1 94 ? -9.536 -13.284 16.287 1.00 94.62 94 SER A CA 1
ATOM 711 C C . SER A 1 94 ? -8.857 -13.185 17.654 1.00 94.62 94 SER A C 1
ATOM 713 O O . SER A 1 94 ? -9.537 -13.240 18.677 1.00 94.62 94 SER A O 1
ATOM 715 N N . ASN A 1 95 ? -7.536 -12.996 17.684 1.00 92.81 95 ASN A N 1
ATOM 716 C CA . ASN A 1 95 ? -6.763 -12.721 18.896 1.00 92.81 95 ASN A CA 1
ATOM 717 C C . ASN A 1 95 ? -6.711 -11.222 19.266 1.00 92.81 95 ASN A C 1
ATOM 719 O O . ASN A 1 95 ? -6.034 -10.862 20.226 1.00 92.81 95 ASN A O 1
ATOM 723 N N . GLY A 1 96 ? -7.403 -10.356 18.519 1.00 89.44 96 GLY A N 1
ATOM 724 C CA . GLY A 1 96 ? -7.450 -8.911 18.745 1.00 89.44 96 GLY A CA 1
ATOM 725 C C . GLY A 1 96 ? -6.336 -8.112 18.067 1.00 89.44 96 GLY A C 1
ATOM 726 O O . GLY A 1 96 ? -6.315 -6.893 18.218 1.00 89.44 96 GLY A O 1
ATOM 727 N N . TRP A 1 97 ? -5.424 -8.752 17.327 1.00 92.25 97 TRP A N 1
ATOM 728 C CA . TRP A 1 97 ? -4.419 -8.035 16.541 1.00 92.25 97 TRP A CA 1
ATOM 729 C C . TRP A 1 97 ? -5.035 -7.332 15.331 1.00 92.25 97 TRP A C 1
ATOM 731 O O . TRP A 1 97 ? -6.038 -7.775 14.767 1.00 92.25 97 TRP A O 1
ATOM 741 N N . LEU A 1 98 ? -4.379 -6.255 14.914 1.00 95.44 98 LEU A N 1
ATOM 742 C CA . LEU A 1 98 ? -4.641 -5.565 13.660 1.00 95.44 98 LEU A CA 1
ATOM 743 C C . LEU A 1 98 ? -3.500 -5.848 12.687 1.00 95.44 98 LEU A C 1
ATOM 745 O O . LEU A 1 98 ? -2.333 -5.763 13.066 1.00 95.44 98 LEU A O 1
ATOM 749 N N . GLY A 1 99 ? -3.848 -6.190 11.452 1.00 96.88 99 GLY A N 1
ATOM 750 C CA . GLY A 1 99 ? -2.904 -6.335 10.350 1.00 96.88 99 GLY A CA 1
ATOM 751 C C . GLY A 1 99 ? -3.233 -5.382 9.209 1.00 96.88 99 GLY A C 1
ATOM 752 O O . GLY A 1 99 ? -4.398 -5.054 8.979 1.00 96.88 99 GLY A O 1
ATOM 753 N N . TRP A 1 100 ? -2.198 -4.980 8.484 1.00 97.69 100 TRP A N 1
ATOM 754 C CA . TRP A 1 100 ? -2.276 -4.184 7.267 1.00 97.69 100 TRP A CA 1
ATOM 755 C C . TRP A 1 100 ? -1.887 -5.080 6.104 1.00 97.69 100 TRP A C 1
ATOM 757 O O . TRP A 1 100 ? -0.835 -5.715 6.132 1.00 97.69 100 TRP A O 1
ATOM 767 N N . LEU A 1 101 ? -2.765 -5.187 5.117 1.00 97.56 101 LEU A N 1
ATOM 768 C CA . LEU A 1 101 ? -2.559 -5.977 3.917 1.00 97.56 101 LEU A CA 1
ATOM 769 C C . LEU A 1 101 ? -2.526 -5.033 2.717 1.00 97.56 101 LEU A C 1
ATOM 771 O O . LEU A 1 101 ? -3.571 -4.685 2.168 1.00 97.56 101 LEU A O 1
ATOM 775 N N . ALA A 1 102 ? -1.323 -4.636 2.319 1.00 94.56 102 ALA A N 1
ATOM 776 C CA . ALA A 1 102 ? -1.114 -3.790 1.154 1.00 94.56 102 ALA A CA 1
ATOM 777 C C . ALA A 1 102 ? -1.201 -4.633 -0.126 1.00 94.56 102 ALA A C 1
ATOM 779 O O . ALA A 1 102 ? -0.526 -5.660 -0.245 1.00 94.56 102 ALA A O 1
ATOM 780 N N . GLU A 1 103 ? -2.016 -4.204 -1.089 1.00 89.19 103 GLU A N 1
ATOM 781 C CA . GLU A 1 103 ? -2.085 -4.748 -2.447 1.00 89.19 103 GLU A CA 1
ATOM 782 C C . GLU A 1 103 ? -1.484 -3.739 -3.426 1.00 89.19 103 GLU A C 1
ATOM 784 O O . GLU A 1 103 ? -2.164 -2.837 -3.917 1.00 89.19 103 GLU A O 1
ATOM 789 N N . ALA A 1 104 ? -0.204 -3.923 -3.740 1.00 78.19 104 ALA A N 1
ATOM 790 C CA . ALA A 1 104 ? 0.552 -3.030 -4.608 1.00 78.19 104 ALA A CA 1
ATOM 791 C C . ALA A 1 104 ? 1.245 -3.826 -5.718 1.00 78.19 104 ALA A C 1
ATOM 793 O O . ALA A 1 104 ? 1.846 -4.874 -5.478 1.00 78.19 104 ALA A O 1
ATOM 794 N N . GLN A 1 105 ? 1.146 -3.340 -6.961 1.00 71.69 105 GLN A N 1
ATOM 795 C CA . GLN A 1 105 ? 1.857 -3.895 -8.126 1.00 71.69 105 GLN A CA 1
ATOM 796 C C . GLN A 1 105 ? 1.648 -5.416 -8.330 1.00 71.69 105 GLN A C 1
ATOM 798 O O . GLN A 1 105 ? 2.523 -6.137 -8.813 1.00 71.69 105 GLN A O 1
ATOM 803 N N . GLY A 1 106 ? 0.467 -5.926 -7.961 1.00 70.81 106 GLY A N 1
ATOM 804 C CA . GLY A 1 106 ? 0.116 -7.348 -8.067 1.00 70.81 106 GLY A CA 1
ATOM 805 C C . GLY A 1 106 ? 0.746 -8.249 -6.999 1.00 70.81 106 GLY A C 1
ATOM 806 O O . GLY A 1 106 ? 0.762 -9.467 -7.170 1.00 70.81 106 GLY A O 1
ATOM 807 N N . ARG A 1 107 ? 1.273 -7.669 -5.920 1.00 81.69 107 ARG A N 1
ATOM 808 C CA . ARG A 1 107 ? 1.783 -8.371 -4.740 1.00 81.69 107 ARG A CA 1
ATOM 809 C C . ARG A 1 107 ? 0.945 -8.010 -3.521 1.00 81.69 107 ARG A C 1
ATOM 811 O O . ARG A 1 107 ? 0.304 -6.963 -3.494 1.00 81.69 107 ARG A O 1
ATOM 818 N N . PHE A 1 108 ? 0.992 -8.884 -2.524 1.00 88.94 108 PHE A N 1
ATOM 819 C CA . PHE A 1 108 ? 0.369 -8.659 -1.230 1.00 88.94 108 PHE A CA 1
ATOM 820 C C . PHE A 1 108 ? 1.438 -8.632 -0.147 1.00 88.94 108 PHE A C 1
ATOM 822 O O . PHE A 1 108 ? 2.330 -9.483 -0.140 1.00 88.94 108 PHE A O 1
ATOM 829 N N . TYR A 1 109 ? 1.331 -7.684 0.773 1.00 95.81 109 TYR A N 1
ATOM 830 C CA . TYR A 1 109 ? 2.225 -7.558 1.916 1.00 95.81 109 TYR A CA 1
ATOM 831 C C . TYR A 1 109 ? 1.385 -7.496 3.179 1.00 95.81 109 TYR A C 1
ATOM 833 O O . TYR A 1 109 ? 0.625 -6.552 3.355 1.00 95.81 109 TYR A O 1
ATOM 841 N N . LEU A 1 110 ? 1.499 -8.512 4.035 1.00 97.94 110 LEU A N 1
ATOM 842 C CA . LEU A 1 110 ? 0.849 -8.505 5.341 1.00 97.94 110 LEU A CA 1
ATOM 843 C C . LEU A 1 110 ? 1.857 -8.034 6.385 1.00 97.94 110 LEU A C 1
ATOM 845 O O . LEU A 1 110 ? 2.867 -8.707 6.610 1.00 97.94 110 LEU A O 1
ATOM 849 N N . SER A 1 111 ? 1.564 -6.915 7.036 1.00 98.00 111 SER A N 1
ATOM 850 C CA . SER A 1 111 ? 2.390 -6.304 8.071 1.00 98.00 111 SER A CA 1
ATOM 851 C C . SER A 1 111 ? 1.593 -6.007 9.341 1.00 98.00 111 SER A C 1
ATOM 853 O O . SER A 1 111 ? 0.361 -5.970 9.360 1.00 98.00 111 SER A O 1
ATOM 855 N N . PHE A 1 112 ? 2.325 -5.847 10.438 1.00 97.12 112 PHE A N 1
ATOM 856 C CA . PHE A 1 112 ? 1.793 -5.544 11.760 1.00 97.12 112 PHE A CA 1
ATOM 857 C C . PHE A 1 112 ? 2.570 -4.374 12.344 1.00 97.12 112 PHE A C 1
ATOM 859 O O . PHE A 1 112 ? 3.778 -4.262 12.124 1.00 97.12 112 PHE A O 1
ATOM 866 N N . GLN A 1 113 ? 1.885 -3.525 13.102 1.00 95.94 113 GLN A N 1
ATOM 867 C CA . GLN A 1 113 ? 2.522 -2.411 13.789 1.00 95.94 113 GLN A CA 1
ATOM 868 C C . GLN A 1 113 ? 3.356 -2.914 14.973 1.00 95.94 113 GLN A C 1
ATOM 870 O O . GLN A 1 113 ? 2.894 -3.726 15.777 1.00 95.94 113 GLN A O 1
ATOM 875 N N . TYR A 1 114 ? 4.573 -2.394 15.102 1.00 95.19 114 TYR A N 1
ATOM 876 C CA . TYR A 1 114 ? 5.460 -2.628 16.234 1.00 95.19 114 TYR A CA 1
ATOM 877 C C . TYR A 1 114 ? 5.809 -1.302 16.917 1.00 95.19 114 TYR A C 1
ATOM 879 O O . TYR A 1 114 ? 5.940 -0.278 16.243 1.00 95.19 114 TYR A O 1
ATOM 887 N N . PRO A 1 115 ? 5.989 -1.302 18.250 1.00 91.56 115 PRO A N 1
ATOM 888 C CA . PRO A 1 115 ? 6.497 -0.129 18.945 1.00 91.56 115 PRO A CA 1
ATOM 889 C C . PRO A 1 115 ? 7.924 0.180 18.484 1.00 91.56 115 PRO A C 1
ATOM 891 O O . PRO A 1 115 ? 8.695 -0.731 18.167 1.00 91.56 115 PRO A O 1
ATOM 894 N N . ALA A 1 116 ? 8.286 1.462 18.489 1.00 86.69 116 ALA A N 1
ATOM 895 C CA . ALA A 1 116 ? 9.660 1.876 18.243 1.00 86.69 116 ALA A CA 1
ATOM 896 C C . ALA A 1 116 ? 10.613 1.243 19.271 1.00 86.69 116 ALA A C 1
ATOM 898 O O . ALA A 1 116 ? 10.295 1.147 20.459 1.00 86.69 116 ALA A O 1
ATOM 899 N N . THR A 1 117 ? 11.790 0.813 18.812 1.00 85.44 117 THR A N 1
ATOM 900 C CA . THR A 1 117 ? 12.827 0.270 19.694 1.00 85.44 117 THR A CA 1
ATOM 901 C C . THR A 1 117 ? 13.396 1.391 20.562 1.00 85.44 117 THR A C 1
ATOM 903 O O . THR A 1 117 ? 13.870 2.405 20.048 1.00 85.44 117 THR A O 1
ATOM 906 N N . GLU A 1 118 ? 13.371 1.213 21.882 1.00 84.81 118 GLU A N 1
ATOM 907 C CA . GLU A 1 118 ? 13.878 2.210 22.824 1.00 84.81 118 GLU A CA 1
ATOM 908 C C . GLU A 1 118 ? 15.366 2.513 22.571 1.00 84.81 118 GLU A C 1
ATOM 910 O O . GLU A 1 118 ? 16.181 1.610 22.376 1.00 84.81 118 GLU A O 1
ATOM 915 N N . GLY A 1 119 ? 15.720 3.801 22.540 1.00 82.44 119 GLY A N 1
ATOM 916 C CA . GLY A 1 119 ? 17.091 4.262 22.297 1.00 82.44 119 GLY A CA 1
ATOM 917 C C . GLY A 1 119 ? 17.568 4.181 20.840 1.00 82.44 119 GLY A C 1
ATOM 918 O O . GLY A 1 119 ? 18.679 4.626 20.553 1.00 82.44 119 GLY A O 1
ATOM 919 N N . VAL A 1 120 ? 16.755 3.668 19.911 1.00 85.12 120 VAL A N 1
ATOM 920 C CA . VAL A 1 120 ? 17.074 3.665 18.476 1.00 85.12 120 VAL A CA 1
ATOM 921 C C . VAL A 1 120 ? 16.542 4.935 17.822 1.00 85.12 120 VAL A C 1
ATOM 923 O O . VAL A 1 120 ? 15.358 5.250 17.912 1.00 85.12 120 VAL A O 1
ATOM 926 N N . GLN A 1 121 ? 17.416 5.649 17.112 1.00 87.00 121 GLN A N 1
ATOM 927 C CA . GLN A 1 121 ? 17.019 6.754 16.243 1.00 87.00 121 GLN A CA 1
ATOM 928 C C . GLN A 1 121 ? 16.882 6.259 14.805 1.00 87.00 121 GLN A C 1
ATOM 930 O O . GLN A 1 121 ? 17.864 5.862 14.179 1.00 87.00 121 GLN A O 1
ATOM 935 N N . LEU A 1 122 ? 15.655 6.292 14.287 1.00 90.81 122 LEU A N 1
ATOM 936 C CA . LEU A 1 122 ? 15.392 6.019 12.879 1.00 90.81 122 LEU A CA 1
ATOM 937 C C . LEU A 1 122 ? 15.729 7.252 12.022 1.00 90.81 122 LEU A C 1
ATOM 939 O O . LEU A 1 122 ? 15.573 8.380 12.499 1.00 90.81 122 LEU A O 1
ATOM 943 N N . PRO A 1 123 ? 16.177 7.070 10.764 1.00 91.81 123 PRO A N 1
ATOM 944 C CA . PRO A 1 123 ? 16.423 8.187 9.858 1.00 91.81 123 PRO A CA 1
ATOM 945 C C . PRO A 1 123 ? 15.155 9.020 9.646 1.00 91.81 123 PRO A C 1
ATOM 947 O O . PRO A 1 123 ? 14.062 8.464 9.524 1.00 91.81 123 PRO A O 1
ATOM 950 N N . SER A 1 124 ? 15.298 10.344 9.558 1.00 92.88 124 SER A N 1
ATOM 951 C CA . SER A 1 124 ? 14.209 11.217 9.113 1.00 92.88 124 SER A CA 1
ATOM 952 C C . SER A 1 124 ? 13.884 10.963 7.644 1.00 92.88 124 SER A C 1
ATOM 954 O O . SER A 1 124 ? 14.766 10.583 6.873 1.00 92.88 124 SER A O 1
ATOM 956 N N . PHE A 1 125 ? 12.639 11.234 7.248 1.00 94.62 125 PHE A N 1
ATOM 957 C CA . PHE A 1 125 ? 12.175 11.048 5.872 1.00 94.62 125 PHE A CA 1
ATOM 958 C C . PHE A 1 125 ? 13.106 11.712 4.840 1.00 94.62 125 PHE A C 1
ATOM 960 O O . PHE A 1 125 ? 13.546 11.061 3.898 1.00 94.62 125 PHE A O 1
ATOM 967 N N . ASP A 1 126 ? 13.507 12.966 5.080 1.00 92.38 126 ASP A N 1
ATOM 968 C CA . ASP A 1 126 ? 14.374 13.737 4.172 1.00 92.38 126 ASP A CA 1
ATOM 969 C C . ASP A 1 126 ? 15.816 13.207 4.061 1.00 92.38 126 ASP A C 1
ATOM 971 O O . ASP A 1 126 ? 16.558 13.603 3.163 1.00 92.38 126 ASP A O 1
ATOM 975 N N . HIS A 1 127 ? 16.240 12.335 4.979 1.00 92.56 127 HIS A N 1
ATOM 976 C CA . HIS A 1 127 ? 17.583 11.750 4.991 1.00 92.56 127 HIS A CA 1
ATOM 977 C C . HIS A 1 127 ? 17.606 10.286 4.547 1.00 92.56 127 HIS A C 1
ATOM 979 O O . HIS A 1 127 ? 18.683 9.688 4.512 1.00 92.56 127 HIS A O 1
ATOM 985 N N . LEU A 1 128 ? 16.454 9.702 4.208 1.00 93.38 128 LEU A N 1
ATOM 986 C CA . LEU A 1 128 ? 16.410 8.354 3.664 1.00 93.38 128 LEU A CA 1
ATOM 987 C C . LEU A 1 128 ? 16.980 8.314 2.248 1.00 93.38 128 LEU A C 1
ATOM 989 O O . LEU A 1 128 ? 16.671 9.148 1.397 1.00 93.38 128 LEU A O 1
ATOM 993 N N . GLN A 1 129 ? 17.778 7.285 1.985 1.00 91.56 129 GLN A N 1
ATOM 994 C CA . GLN A 1 129 ? 18.313 7.002 0.659 1.00 91.56 129 GLN A CA 1
ATOM 995 C C . GLN A 1 129 ? 17.891 5.607 0.211 1.00 91.56 129 GLN A C 1
ATOM 997 O O . GLN A 1 129 ? 17.956 4.653 0.982 1.00 91.56 129 GLN A O 1
ATOM 1002 N N . LEU A 1 130 ? 17.496 5.465 -1.055 1.00 87.94 130 LEU A N 1
ATOM 1003 C CA . LEU A 1 130 ? 17.243 4.147 -1.641 1.00 87.94 130 LEU A CA 1
ATOM 1004 C C . LEU A 1 130 ? 18.499 3.275 -1.522 1.00 87.94 130 LEU A C 1
ATOM 1006 O O . LEU A 1 130 ? 19.613 3.736 -1.770 1.00 87.94 130 LEU A O 1
ATOM 1010 N N . GLY A 1 131 ? 18.323 2.015 -1.135 1.00 84.50 131 GLY A N 1
ATOM 1011 C CA . GLY A 1 131 ? 19.431 1.096 -0.880 1.00 84.50 131 GLY A CA 1
ATOM 1012 C C . GLY A 1 131 ? 20.097 1.261 0.492 1.00 84.50 131 GLY A C 1
ATOM 1013 O O . GLY A 1 131 ? 20.926 0.433 0.871 1.00 84.50 131 GLY A O 1
ATOM 1014 N N . GLN A 1 132 ? 19.738 2.285 1.274 1.00 91.81 132 GLN A N 1
ATOM 1015 C CA . GLN A 1 132 ? 20.228 2.436 2.641 1.00 91.81 132 GLN A CA 1
ATOM 1016 C C . GLN A 1 132 ? 19.734 1.282 3.510 1.00 91.81 132 GLN A C 1
ATOM 1018 O O . GLN A 1 132 ? 18.557 0.927 3.494 1.00 91.81 132 GLN A O 1
ATOM 1023 N N . THR A 1 133 ? 20.628 0.729 4.324 1.00 95.12 133 THR A N 1
ATOM 1024 C CA . THR A 1 133 ? 20.248 -0.224 5.368 1.00 95.12 133 THR A CA 1
ATOM 1025 C C . THR A 1 133 ? 19.719 0.517 6.596 1.00 95.12 133 THR A C 1
ATOM 1027 O O . THR A 1 133 ? 20.403 1.375 7.155 1.00 95.12 133 THR A O 1
ATOM 1030 N N . VAL A 1 134 ? 18.519 0.156 7.038 1.00 93.94 134 VAL A N 1
ATOM 1031 C CA . VAL A 1 134 ? 17.889 0.599 8.282 1.00 93.94 134 VAL A CA 1
ATOM 1032 C C . VAL A 1 134 ? 18.113 -0.471 9.348 1.00 93.94 134 VAL A C 1
ATOM 1034 O O . VAL A 1 134 ? 17.756 -1.638 9.170 1.00 93.94 134 VAL A O 1
ATOM 1037 N N . GLN A 1 135 ? 18.728 -0.063 10.455 1.00 91.12 135 GLN A N 1
ATOM 1038 C CA . GLN A 1 135 ? 19.041 -0.915 11.602 1.00 91.12 135 GLN A CA 1
ATOM 1039 C C . GLN A 1 135 ? 18.202 -0.516 12.820 1.00 91.12 135 GLN A C 1
ATOM 1041 O O . GLN A 1 135 ? 17.596 0.553 12.851 1.00 91.12 135 GLN A O 1
ATOM 1046 N N . GLY A 1 136 ? 18.189 -1.377 13.841 1.00 86.69 136 GLY A N 1
ATOM 1047 C CA . GLY A 1 136 ? 17.490 -1.108 15.101 1.00 86.69 136 GLY A CA 1
ATOM 1048 C C . GLY A 1 136 ? 15.965 -1.211 15.001 1.00 86.69 136 GLY A C 1
ATOM 1049 O O . GLY A 1 136 ? 15.257 -0.799 15.921 1.00 86.69 136 GLY A O 1
ATOM 1050 N N . LEU A 1 137 ? 15.451 -1.792 13.915 1.00 92.75 137 LEU A N 1
ATOM 1051 C CA . LEU A 1 137 ? 14.040 -2.135 13.810 1.00 92.75 137 LEU A CA 1
ATOM 1052 C C . LEU A 1 137 ? 13.686 -3.233 14.829 1.00 92.75 137 LEU A C 1
ATOM 1054 O O . LEU A 1 137 ? 14.544 -4.046 15.206 1.00 92.75 137 LEU A O 1
ATOM 1058 N N . PRO A 1 138 ? 12.417 -3.295 15.261 1.00 91.50 138 PRO A N 1
ATOM 1059 C CA . PRO A 1 138 ? 11.915 -4.383 16.086 1.00 91.50 138 PRO A CA 1
ATOM 1060 C C . PRO A 1 138 ? 12.234 -5.756 15.482 1.00 91.50 138 PRO A C 1
ATOM 1062 O O . PRO A 1 138 ? 12.438 -5.906 14.278 1.00 91.50 138 PRO A O 1
ATOM 1065 N N . GLN A 1 139 ? 12.294 -6.777 16.340 1.00 86.12 139 GLN A N 1
ATOM 1066 C CA . GLN A 1 139 ? 12.689 -8.145 15.962 1.00 86.12 139 GLN A CA 1
ATOM 1067 C C . GLN A 1 139 ? 14.111 -8.265 15.385 1.00 86.12 139 GLN A C 1
ATOM 1069 O O . GLN A 1 139 ? 14.415 -9.249 14.717 1.00 86.12 139 GLN A O 1
ATOM 1074 N N . GLN A 1 140 ? 14.987 -7.286 15.652 1.00 81.38 140 GLN A N 1
ATOM 1075 C CA . GLN A 1 140 ? 16.356 -7.240 15.116 1.00 81.38 140 GLN A CA 1
ATOM 1076 C C . GLN A 1 140 ? 16.387 -7.266 13.578 1.00 81.38 140 GLN A C 1
ATOM 1078 O O . GLN A 1 140 ? 17.363 -7.710 12.969 1.00 81.38 140 GLN A O 1
ATOM 1083 N N . ALA A 1 141 ? 15.314 -6.789 12.939 1.00 84.56 141 ALA A N 1
ATOM 1084 C CA . ALA A 1 141 ? 15.251 -6.715 11.493 1.00 84.56 141 ALA A CA 1
ATOM 1085 C C . ALA A 1 141 ? 16.285 -5.704 10.977 1.00 84.56 141 ALA A C 1
ATOM 1087 O O . ALA A 1 141 ? 16.431 -4.596 11.495 1.00 84.56 141 ALA A O 1
ATOM 1088 N N . THR A 1 142 ? 17.008 -6.108 9.939 1.00 90.44 142 THR A N 1
ATOM 1089 C CA . THR A 1 142 ? 17.893 -5.236 9.167 1.00 90.44 142 THR A CA 1
ATOM 1090 C C . THR A 1 142 ? 17.355 -5.223 7.751 1.00 90.44 142 THR A C 1
ATOM 1092 O O . THR A 1 142 ? 17.433 -6.240 7.061 1.00 90.44 142 THR A O 1
ATOM 1095 N N . LEU A 1 143 ? 16.748 -4.108 7.352 1.00 95.69 143 LEU A N 1
ATOM 1096 C CA . LEU A 1 143 ? 16.061 -3.988 6.067 1.00 95.69 143 LEU A CA 1
ATOM 1097 C C . LEU A 1 143 ? 16.650 -2.853 5.245 1.00 95.69 143 LEU A C 1
ATOM 1099 O O . LEU A 1 143 ? 17.266 -1.938 5.779 1.00 95.69 143 LEU A O 1
ATOM 1103 N N . MET A 1 144 ? 16.456 -2.919 3.938 1.00 95.62 144 MET A N 1
ATOM 1104 C CA . MET A 1 144 ? 16.949 -1.931 2.993 1.00 95.62 144 MET A CA 1
ATOM 1105 C C . MET A 1 144 ? 15.798 -1.080 2.469 1.00 95.62 144 MET A C 1
ATOM 1107 O O . MET A 1 144 ? 14.766 -1.630 2.091 1.00 95.62 144 MET A O 1
ATOM 1111 N N . VAL A 1 145 ? 15.987 0.237 2.393 1.00 95.00 145 VAL A N 1
ATOM 1112 C CA . VAL A 1 145 ? 15.013 1.160 1.794 1.00 95.00 145 VAL A CA 1
ATOM 1113 C C . VAL A 1 145 ? 14.828 0.807 0.318 1.00 95.00 145 VAL A C 1
ATOM 1115 O O . VAL A 1 145 ? 15.753 0.956 -0.483 1.00 95.00 145 VAL A O 1
ATOM 1118 N N . ALA A 1 146 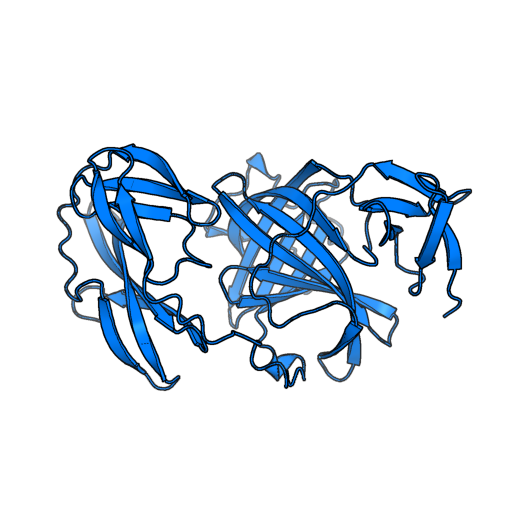? 13.645 0.311 -0.027 1.00 88.00 146 ALA A N 1
ATOM 1119 C CA . ALA A 1 146 ? 13.273 -0.082 -1.381 1.00 88.00 146 ALA A CA 1
ATOM 1120 C C . ALA A 1 146 ? 12.567 1.056 -2.120 1.00 88.00 146 ALA A C 1
ATOM 1122 O O . ALA A 1 146 ? 12.804 1.255 -3.311 1.00 88.00 146 ALA A O 1
ATOM 1123 N N . GLU A 1 147 ? 11.737 1.810 -1.403 1.00 88.25 147 GLU A N 1
ATOM 1124 C CA . GLU A 1 147 ? 10.946 2.906 -1.945 1.00 88.25 147 GLU A CA 1
ATOM 1125 C C . GLU A 1 147 ? 10.741 3.975 -0.872 1.00 88.25 147 GLU A C 1
ATOM 1127 O O . GLU A 1 147 ? 10.636 3.676 0.317 1.00 88.25 147 GLU A O 1
ATOM 1132 N N . THR A 1 148 ? 10.707 5.232 -1.298 1.00 91.81 148 THR A N 1
ATOM 1133 C CA . THR A 1 148 ? 10.244 6.356 -0.487 1.00 91.81 148 THR A CA 1
ATOM 1134 C C . THR A 1 148 ? 9.197 7.094 -1.297 1.00 91.81 148 THR A C 1
ATOM 1136 O O . THR A 1 148 ? 9.363 7.277 -2.504 1.00 91.81 148 THR A O 1
ATOM 1139 N N . GLY A 1 149 ? 8.112 7.501 -0.650 1.00 89.25 149 GLY A N 1
ATOM 1140 C CA . GLY A 1 149 ? 6.991 8.063 -1.381 1.00 89.25 149 GLY A CA 1
ATOM 1141 C C . GLY A 1 149 ? 6.046 8.875 -0.521 1.00 89.25 149 GLY A C 1
ATOM 1142 O O . GLY A 1 149 ? 6.121 8.908 0.712 1.00 89.25 149 GLY A O 1
ATOM 1143 N N . ARG A 1 150 ? 5.151 9.558 -1.229 1.00 92.62 150 ARG A N 1
ATOM 1144 C CA . ARG A 1 150 ? 4.021 10.278 -0.654 1.00 92.62 150 ARG A CA 1
ATOM 1145 C C . ARG A 1 150 ? 2.730 9.708 -1.211 1.00 92.62 150 ARG A C 1
ATOM 1147 O O . ARG A 1 150 ? 2.618 9.450 -2.412 1.00 92.62 150 ARG A O 1
ATOM 1154 N N . ALA A 1 151 ? 1.769 9.543 -0.317 1.00 91.25 151 ALA A N 1
ATOM 1155 C CA . ALA A 1 151 ? 0.515 8.859 -0.568 1.00 91.25 151 ALA A CA 1
ATOM 1156 C C . ALA A 1 151 ? -0.650 9.732 -0.117 1.00 91.25 151 ALA A C 1
ATOM 1158 O O . ALA A 1 151 ? -0.670 10.144 1.034 1.00 91.25 151 ALA A O 1
ATOM 1159 N N . THR A 1 152 ? -1.651 9.993 -0.950 1.00 93.62 152 THR A N 1
ATOM 1160 C CA . THR A 1 152 ? -2.853 10.715 -0.499 1.00 93.62 152 THR A CA 1
ATOM 1161 C C . THR A 1 152 ? -4.017 9.748 -0.307 1.00 93.62 152 THR A C 1
ATOM 1163 O O . THR A 1 152 ? -4.374 9.045 -1.253 1.00 93.62 152 THR A O 1
ATOM 1166 N N . ALA A 1 153 ? -4.670 9.744 0.864 1.00 92.62 153 ALA A N 1
ATOM 1167 C CA . ALA A 1 153 ? -5.918 8.992 1.041 1.00 92.62 153 ALA A CA 1
ATOM 1168 C C . ALA A 1 153 ? -7.054 9.619 0.239 1.00 92.62 153 ALA A C 1
ATOM 1170 O O . ALA A 1 153 ? -7.488 10.745 0.497 1.00 92.62 153 ALA A O 1
ATOM 1171 N N . ARG A 1 154 ? -7.572 8.863 -0.730 1.00 90.06 154 ARG A N 1
ATOM 1172 C CA . ARG A 1 154 ? -8.630 9.333 -1.629 1.00 90.06 154 ARG A CA 1
ATOM 1173 C C . ARG A 1 154 ? -9.963 8.693 -1.324 1.00 90.06 154 ARG A C 1
ATOM 1175 O O . ARG A 1 154 ? -10.926 9.412 -1.077 1.00 90.06 154 ARG A O 1
ATOM 1182 N N . GLY A 1 155 ? -10.020 7.369 -1.359 1.00 94.38 155 GLY A N 1
ATOM 1183 C CA . GLY A 1 155 ? -11.232 6.594 -1.121 1.00 94.38 155 GLY A CA 1
ATOM 1184 C C . GLY A 1 155 ? -11.046 5.657 0.061 1.00 94.38 155 GLY A C 1
ATOM 1185 O O . GLY A 1 155 ? -9.931 5.244 0.358 1.00 94.38 155 GLY A O 1
ATOM 1186 N N . ALA A 1 156 ? -12.132 5.305 0.737 1.00 97.31 156 ALA A N 1
ATOM 1187 C CA . ALA A 1 156 ? -12.102 4.286 1.778 1.00 97.31 156 ALA A CA 1
ATOM 1188 C C . ALA A 1 156 ? -13.474 3.617 1.924 1.00 97.31 156 ALA A C 1
ATOM 1190 O O . ALA A 1 156 ? -14.493 4.160 1.492 1.00 97.31 156 ALA A O 1
ATOM 1191 N N . LYS A 1 157 ? -13.505 2.439 2.546 1.00 96.69 157 LYS A N 1
ATOM 1192 C CA . LYS A 1 157 ? -14.726 1.773 3.019 1.00 96.69 157 LYS A CA 1
ATOM 1193 C C . LYS A 1 157 ? -14.444 0.973 4.290 1.00 96.69 157 LYS A C 1
ATOM 1195 O O . LYS A 1 157 ? -13.320 0.530 4.504 1.00 96.69 157 LYS A O 1
ATOM 1200 N N . GLY A 1 158 ? -15.481 0.744 5.094 1.00 96.44 158 GLY A N 1
ATOM 1201 C CA . GLY A 1 158 ? -15.397 -0.084 6.300 1.00 96.44 158 GLY A CA 1
ATOM 1202 C C . GLY A 1 158 ? -14.770 0.603 7.504 1.00 96.44 158 GLY A C 1
ATOM 1203 O O . GLY A 1 158 ? -14.873 1.818 7.658 1.00 96.44 158 GLY A O 1
ATOM 1204 N N . GLU A 1 159 ? -14.164 -0.209 8.363 1.00 95.88 159 GLU A N 1
ATOM 1205 C CA . GLU A 1 159 ? -13.553 0.191 9.628 1.00 95.88 159 GLU A CA 1
ATOM 1206 C C . GLU A 1 159 ? -12.036 0.369 9.485 1.00 95.88 159 GLU A C 1
ATOM 1208 O O . GLU A 1 159 ? -11.336 -0.543 9.046 1.00 95.88 159 GLU A O 1
ATOM 1213 N N . ILE A 1 160 ? -11.530 1.535 9.884 1.00 95.81 160 ILE A N 1
ATOM 1214 C CA . ILE A 1 160 ? -10.134 1.952 9.743 1.00 95.81 160 ILE A CA 1
ATOM 1215 C C . ILE A 1 160 ? -9.500 2.077 11.144 1.00 95.81 160 ILE A C 1
ATOM 1217 O O . ILE A 1 160 ? -10.085 2.726 12.021 1.00 95.81 160 ILE A O 1
ATOM 1221 N N . PRO A 1 161 ? -8.321 1.473 11.388 1.00 93.56 161 PRO A N 1
ATOM 1222 C CA . PRO A 1 161 ? -7.714 1.398 12.721 1.00 93.56 161 PRO A CA 1
ATOM 1223 C C . PRO A 1 161 ? -6.940 2.655 13.149 1.00 93.56 161 PRO A C 1
ATOM 1225 O O . PRO A 1 161 ? -6.326 2.666 14.209 1.00 93.56 161 PRO A O 1
ATOM 1228 N N . TYR A 1 162 ? -6.953 3.713 12.342 1.00 92.19 162 TYR A N 1
ATOM 1229 C CA . TYR A 1 162 ? -6.309 4.990 12.640 1.00 92.19 162 TYR A CA 1
ATOM 1230 C C . TYR A 1 162 ? -7.210 6.148 12.213 1.00 92.19 162 TYR A C 1
ATOM 1232 O O . TYR A 1 162 ? -8.265 5.953 11.598 1.00 92.19 162 TYR A O 1
ATOM 1240 N N . LEU A 1 163 ? -6.797 7.365 12.555 1.00 93.25 163 LEU A N 1
ATOM 1241 C CA . LEU A 1 163 ? -7.515 8.581 12.205 1.00 93.25 163 LEU A CA 1
ATOM 1242 C C . LEU A 1 163 ? -7.333 8.918 10.715 1.00 93.25 163 LEU A C 1
ATOM 1244 O O . LEU A 1 163 ? -6.543 9.783 10.360 1.00 93.25 163 LEU A O 1
ATOM 1248 N N . LEU A 1 164 ? -8.065 8.231 9.835 1.00 93.50 164 LEU A N 1
ATOM 1249 C CA . LEU A 1 164 ? -8.061 8.533 8.403 1.00 93.50 164 LEU A CA 1
ATOM 1250 C C . LEU A 1 164 ? -8.810 9.839 8.136 1.00 93.50 164 LEU A C 1
ATOM 1252 O O . LEU A 1 164 ? -10.040 9.894 8.239 1.00 93.50 164 LEU A O 1
ATOM 1256 N N . THR A 1 165 ? -8.065 10.871 7.744 1.00 93.12 165 THR A N 1
ATOM 1257 C CA . THR A 1 165 ? -8.623 12.152 7.309 1.00 93.12 165 THR A CA 1
ATOM 1258 C C . THR A 1 165 ? -8.664 12.206 5.776 1.00 93.12 165 THR A C 1
ATOM 1260 O O . THR A 1 165 ? -7.638 12.009 5.123 1.00 93.12 165 THR A O 1
ATOM 1263 N N . PRO A 1 166 ? -9.827 12.460 5.148 1.00 93.38 166 PRO A N 1
ATOM 1264 C CA . PRO A 1 166 ? -9.923 12.519 3.690 1.00 93.38 166 PRO A CA 1
ATOM 1265 C C . PRO A 1 166 ? -8.967 13.551 3.071 1.00 93.38 166 PRO A C 1
ATOM 1267 O O . PRO A 1 166 ? -8.965 14.715 3.467 1.00 93.38 166 PRO A O 1
ATOM 1270 N N . GLY A 1 167 ? -8.192 13.141 2.062 1.00 91.94 167 GLY A N 1
ATOM 1271 C CA . GLY A 1 167 ? -7.239 14.010 1.362 1.00 91.94 167 GLY A CA 1
ATOM 1272 C C . GLY A 1 167 ? -5.923 14.255 2.104 1.00 91.94 167 GLY A C 1
ATOM 1273 O O . GLY A 1 167 ? -5.079 14.999 1.604 1.00 91.94 167 GLY A O 1
ATOM 1274 N N . GLU A 1 168 ? -5.726 13.636 3.267 1.00 92.94 168 GLU A N 1
ATOM 1275 C CA . GLU A 1 168 ? -4.457 13.679 3.984 1.00 92.94 168 GLU A CA 1
ATOM 1276 C C . GLU A 1 168 ? -3.357 12.983 3.179 1.00 92.94 168 GLU A C 1
ATOM 1278 O O . GLU A 1 168 ? -3.594 11.975 2.506 1.00 92.94 168 GLU A O 1
ATOM 1283 N N . THR A 1 169 ? -2.162 13.573 3.215 1.00 93.56 169 THR A N 1
ATOM 1284 C CA . THR A 1 169 ? -0.978 13.036 2.546 1.00 93.56 169 THR A CA 1
ATOM 1285 C C . THR A 1 169 ? -0.044 12.439 3.579 1.00 93.56 169 THR A C 1
ATOM 1287 O O . THR A 1 169 ? 0.399 13.136 4.487 1.00 93.56 169 THR A O 1
ATOM 1290 N N . TYR A 1 170 ? 0.256 11.165 3.382 1.00 92.31 170 TYR A N 1
ATOM 1291 C CA . TYR A 1 170 ? 1.109 10.340 4.203 1.00 92.31 170 TYR A CA 1
ATOM 1292 C C . TYR A 1 170 ? 2.503 10.232 3.590 1.00 92.31 170 TYR A C 1
ATOM 1294 O O . TYR A 1 170 ? 2.653 10.186 2.366 1.00 92.31 170 TYR A O 1
ATOM 1302 N N . TYR A 1 171 ? 3.516 10.177 4.447 1.00 95.19 171 TYR A N 1
ATOM 1303 C CA . TYR A 1 171 ? 4.917 10.023 4.060 1.00 95.19 171 TYR A CA 1
ATOM 1304 C C . TYR A 1 171 ? 5.391 8.648 4.502 1.00 95.19 171 TYR A C 1
ATOM 1306 O O . TYR A 1 171 ? 5.272 8.314 5.683 1.00 95.19 171 TYR A O 1
ATOM 1314 N N . SER A 1 172 ? 5.927 7.852 3.581 1.00 94.94 172 SER A N 1
ATOM 1315 C CA . SER A 1 172 ? 6.336 6.488 3.903 1.00 94.94 172 SER A CA 1
ATOM 1316 C C . SER A 1 172 ? 7.631 6.066 3.227 1.00 94.94 172 SER A C 1
ATOM 1318 O O . SER A 1 172 ? 8.033 6.585 2.181 1.00 94.94 172 SER A O 1
ATOM 1320 N N . ALA A 1 173 ? 8.293 5.100 3.854 1.00 95.88 173 ALA A N 1
ATOM 1321 C CA . ALA A 1 173 ? 9.402 4.376 3.266 1.00 95.88 173 ALA A CA 1
ATOM 1322 C C . ALA A 1 173 ? 9.175 2.877 3.395 1.00 95.88 173 ALA A C 1
ATOM 1324 O O . ALA A 1 173 ? 9.114 2.351 4.509 1.00 95.88 173 ALA A O 1
ATOM 1325 N N . ASP A 1 174 ? 9.096 2.203 2.255 1.00 94.50 174 ASP A N 1
ATOM 1326 C CA . ASP A 1 174 ? 8.983 0.757 2.197 1.00 94.50 174 ASP A CA 1
ATOM 1327 C C . ASP A 1 174 ? 10.370 0.129 2.184 1.00 94.50 174 ASP A C 1
ATOM 1329 O O . ASP A 1 174 ? 11.297 0.543 1.479 1.00 94.50 174 ASP A O 1
ATOM 1333 N N . LEU A 1 175 ? 10.511 -0.893 3.011 1.00 96.19 175 LEU A N 1
ATOM 1334 C CA . LEU A 1 175 ? 11.739 -1.594 3.303 1.00 96.19 175 LEU A CA 1
ATOM 1335 C C . LEU A 1 175 ? 11.620 -3.036 2.820 1.00 96.19 175 LEU A C 1
ATOM 1337 O O . LEU A 1 175 ? 10.596 -3.696 2.990 1.00 96.19 175 LEU A O 1
ATOM 1341 N N . SER A 1 176 ? 12.708 -3.554 2.268 1.00 93.56 176 SER A N 1
ATOM 1342 C CA . SER A 1 176 ? 12.797 -4.931 1.789 1.00 93.56 176 SER A CA 1
ATOM 1343 C C . SER A 1 176 ? 13.953 -5.671 2.447 1.00 93.56 176 SER A C 1
ATOM 1345 O O . SER A 1 176 ? 14.985 -5.091 2.792 1.00 93.56 176 SER A O 1
ATOM 1347 N N . GLY A 1 177 ? 13.774 -6.973 2.632 1.00 91.19 177 GLY A N 1
ATOM 1348 C CA . GLY A 1 177 ? 14.779 -7.878 3.163 1.00 91.19 177 GLY A CA 1
ATOM 1349 C C . GLY A 1 177 ? 14.741 -9.245 2.479 1.00 91.19 177 GLY A C 1
ATOM 1350 O O . GLY A 1 177 ? 13.897 -9.504 1.615 1.00 91.19 177 GLY A O 1
ATOM 1351 N N . PRO A 1 178 ? 15.662 -10.148 2.852 1.00 86.00 178 PRO A N 1
ATOM 1352 C CA . PRO A 1 178 ? 15.702 -11.499 2.304 1.00 86.00 178 PRO A CA 1
ATOM 1353 C C . PRO A 1 178 ? 14.412 -12.271 2.616 1.00 86.00 178 PRO A C 1
ATOM 1355 O O . PRO A 1 178 ? 13.719 -11.983 3.589 1.00 86.00 178 PRO A O 1
ATOM 1358 N N . ASN A 1 179 ? 14.105 -13.287 1.804 1.00 85.88 179 ASN A N 1
ATOM 1359 C CA . ASN A 1 179 ? 12.953 -14.183 1.992 1.00 85.88 179 ASN A CA 1
ATOM 1360 C C . ASN A 1 179 ? 11.596 -13.457 2.084 1.00 85.88 179 ASN A C 1
ATOM 1362 O O . ASN A 1 179 ? 10.699 -13.888 2.807 1.00 85.88 179 ASN A O 1
ATOM 1366 N N . GLY A 1 180 ? 11.456 -12.336 1.370 1.00 85.38 180 GLY A N 1
ATOM 1367 C CA . GLY A 1 180 ? 10.214 -11.568 1.323 1.00 85.38 180 GLY A CA 1
ATOM 1368 C C . GLY A 1 180 ? 9.886 -10.841 2.625 1.00 85.38 180 GLY A C 1
ATOM 1369 O O . GLY A 1 180 ? 8.728 -10.484 2.822 1.00 85.38 180 GLY A O 1
ATOM 1370 N N . VAL A 1 181 ? 10.853 -10.640 3.528 1.00 95.31 181 VAL A N 1
ATOM 1371 C CA . VAL A 1 181 ? 10.659 -9.748 4.680 1.00 95.31 181 VAL A CA 1
ATOM 1372 C C . VAL A 1 181 ? 10.426 -8.330 4.165 1.00 95.31 181 VAL A C 1
ATOM 1374 O O . VAL A 1 181 ? 11.134 -7.850 3.279 1.00 95.31 181 VAL A O 1
ATOM 1377 N N . PHE A 1 182 ? 9.417 -7.682 4.728 1.00 95.44 182 PHE A N 1
ATOM 1378 C CA . PHE A 1 182 ? 8.953 -6.366 4.328 1.00 95.44 182 PHE A CA 1
ATOM 1379 C C . PHE A 1 182 ? 8.728 -5.504 5.566 1.00 95.44 182 PHE A C 1
ATOM 1381 O O . PHE A 1 182 ? 8.400 -6.015 6.642 1.00 95.44 182 PHE A O 1
ATOM 1388 N N . GLY A 1 183 ? 8.875 -4.197 5.416 1.00 96.44 183 GLY A N 1
ATOM 1389 C CA . GLY A 1 183 ? 8.422 -3.256 6.423 1.00 96.44 183 GLY A CA 1
ATOM 1390 C C . GLY A 1 183 ? 8.094 -1.904 5.827 1.00 96.44 183 GLY A C 1
ATOM 1391 O O . GLY A 1 183 ? 8.538 -1.596 4.731 1.00 96.44 183 GLY A O 1
ATOM 1392 N N . THR A 1 184 ? 7.368 -1.093 6.578 1.00 96.62 184 THR A N 1
ATOM 1393 C CA . THR A 1 184 ? 7.059 0.289 6.219 1.00 96.62 184 THR A CA 1
ATOM 1394 C C . THR A 1 184 ? 7.366 1.170 7.419 1.00 96.62 184 THR A C 1
ATOM 1396 O O . THR A 1 184 ? 6.967 0.861 8.546 1.00 96.62 184 THR A O 1
ATOM 1399 N N . LEU A 1 185 ? 8.095 2.256 7.181 1.00 96.75 185 LEU A N 1
ATOM 1400 C CA . LEU A 1 185 ? 8.191 3.377 8.107 1.00 96.75 185 LEU A CA 1
ATOM 1401 C C . LEU A 1 185 ? 7.169 4.422 7.681 1.00 96.75 185 LEU A C 1
ATOM 1403 O O . LEU A 1 185 ? 7.249 4.930 6.566 1.00 96.75 185 LEU A O 1
ATOM 1407 N N . ASP A 1 186 ? 6.228 4.730 8.562 1.00 95.25 186 ASP A N 1
ATOM 1408 C CA . ASP A 1 186 ? 5.226 5.772 8.360 1.00 95.25 186 ASP A CA 1
ATOM 1409 C C . ASP A 1 186 ? 5.630 7.011 9.172 1.00 95.25 186 ASP A C 1
ATOM 1411 O O . ASP A 1 186 ? 5.814 6.950 10.387 1.00 95.25 186 ASP A O 1
ATOM 1415 N N . TYR A 1 187 ? 5.802 8.136 8.483 1.00 95.44 187 TYR A N 1
ATOM 1416 C CA . TYR A 1 187 ? 6.345 9.380 9.029 1.00 95.44 187 TYR A CA 1
ATOM 1417 C C . TYR A 1 187 ? 5.272 10.401 9.426 1.00 95.44 187 TYR A C 1
ATOM 1419 O O . TYR A 1 187 ? 5.571 11.588 9.566 1.00 95.44 187 TYR A O 1
ATOM 1427 N N . ASN A 1 188 ? 4.026 9.966 9.611 1.00 90.12 188 ASN A N 1
ATOM 1428 C CA . ASN A 1 188 ? 2.934 10.853 10.024 1.00 90.12 188 ASN A CA 1
ATOM 1429 C C . ASN A 1 188 ? 2.884 11.064 11.541 1.00 90.12 188 ASN A C 1
ATOM 1431 O O . ASN A 1 188 ? 2.210 11.974 12.022 1.00 90.12 188 ASN A O 1
ATOM 1435 N N . GLU A 1 189 ? 3.661 10.278 12.284 1.00 87.69 189 GLU A N 1
ATOM 1436 C CA . GLU A 1 189 ? 3.956 10.485 13.697 1.00 87.69 189 GLU A CA 1
ATOM 1437 C C . GLU A 1 189 ? 5.467 10.644 13.932 1.00 87.69 189 GLU A C 1
ATOM 1439 O O . GLU A 1 189 ? 6.300 10.335 13.075 1.00 87.69 189 GLU A O 1
ATOM 1444 N N . SER A 1 190 ? 5.829 11.159 15.110 1.00 87.44 190 SER A N 1
ATOM 1445 C CA . SER A 1 190 ? 7.220 11.293 15.546 1.00 87.44 190 SER A CA 1
ATOM 1446 C C . SER A 1 190 ? 7.387 10.676 16.939 1.00 87.44 190 SER A C 1
ATOM 1448 O O . SER A 1 190 ? 6.789 11.190 17.891 1.00 87.44 190 SER A O 1
ATOM 1450 N N . PRO A 1 191 ? 8.190 9.604 17.097 1.00 89.38 191 PRO A N 1
ATOM 1451 C CA . PRO A 1 191 ? 8.949 8.892 16.055 1.00 89.38 191 PRO A CA 1
ATOM 1452 C C . PRO A 1 191 ? 8.040 8.202 15.014 1.00 89.38 191 PRO A C 1
ATOM 1454 O O . PRO A 1 191 ? 6.866 7.983 15.311 1.00 89.38 191 PRO A O 1
ATOM 1457 N N . PRO A 1 192 ? 8.559 7.850 13.818 1.00 93.81 192 PRO A N 1
ATOM 1458 C CA . PRO A 1 192 ? 7.753 7.199 12.788 1.00 93.81 192 PRO A CA 1
ATOM 1459 C C . PRO A 1 192 ? 7.192 5.862 13.279 1.00 93.81 192 PRO A C 1
ATOM 1461 O O . PRO A 1 192 ? 7.855 5.126 14.021 1.00 93.81 192 PRO A O 1
ATOM 1464 N N . LEU A 1 193 ? 5.981 5.532 12.833 1.00 94.94 193 LEU A N 1
ATOM 1465 C CA . LEU A 1 193 ? 5.378 4.232 13.094 1.00 94.94 193 LEU A CA 1
ATOM 1466 C C . LEU A 1 193 ? 6.100 3.160 12.277 1.00 94.94 193 LEU A C 1
ATOM 1468 O O . LEU A 1 193 ? 6.527 3.392 11.145 1.00 94.94 193 LEU A O 1
ATOM 1472 N N . ILE A 1 194 ? 6.232 1.971 12.861 1.00 97.00 194 ILE A N 1
ATOM 1473 C CA . ILE A 1 194 ? 6.963 0.861 12.256 1.00 97.00 194 ILE A CA 1
ATOM 1474 C C . ILE A 1 194 ? 5.993 -0.277 11.986 1.00 97.00 194 ILE A C 1
ATOM 1476 O O . ILE A 1 194 ? 5.395 -0.823 12.913 1.00 97.00 194 ILE A O 1
ATOM 1480 N N . PHE A 1 195 ? 5.901 -0.688 10.728 1.00 97.25 195 PHE A N 1
ATOM 1481 C CA . PHE A 1 195 ? 5.160 -1.870 10.312 1.00 97.25 195 PHE A CA 1
ATOM 1482 C C . PHE A 1 195 ? 6.143 -2.913 9.800 1.00 97.25 195 PHE A C 1
ATOM 1484 O O . PHE A 1 195 ? 6.983 -2.604 8.961 1.00 97.25 195 PHE A O 1
ATOM 1491 N N . LEU A 1 196 ? 6.063 -4.147 10.299 1.00 97.81 196 LEU A N 1
ATOM 1492 C CA . LEU A 1 196 ? 6.920 -5.252 9.857 1.00 97.81 196 LEU A CA 1
ATOM 1493 C C . LEU A 1 196 ? 6.076 -6.457 9.471 1.00 97.81 196 LEU A C 1
ATOM 1495 O O . LEU A 1 196 ? 5.064 -6.756 10.109 1.00 97.81 196 LEU A O 1
ATOM 1499 N N . GLY A 1 197 ? 6.516 -7.178 8.447 1.00 96.69 197 GLY A N 1
ATOM 1500 C CA . GLY A 1 197 ? 5.798 -8.335 7.948 1.00 96.69 197 GLY A CA 1
ATOM 1501 C C . GLY A 1 197 ? 6.487 -9.037 6.793 1.00 96.69 197 GLY A C 1
ATOM 1502 O O . GLY A 1 197 ? 7.715 -9.079 6.696 1.00 96.69 197 GLY A O 1
ATOM 1503 N N . ASN A 1 198 ? 5.672 -9.628 5.925 1.00 95.50 198 ASN A N 1
ATOM 1504 C CA . ASN A 1 198 ? 6.142 -10.415 4.799 1.00 95.50 198 ASN A CA 1
ATOM 1505 C C . ASN A 1 198 ? 5.303 -10.148 3.552 1.00 95.50 198 ASN A C 1
ATOM 1507 O O . ASN A 1 198 ? 4.096 -9.911 3.630 1.00 95.50 198 ASN A O 1
ATOM 1511 N N . GLN A 1 199 ? 5.941 -10.279 2.394 1.00 93.94 199 GLN A N 1
ATOM 1512 C CA . GLN A 1 199 ? 5.222 -10.548 1.161 1.00 93.94 199 GLN A CA 1
ATOM 1513 C C . GLN A 1 199 ? 4.517 -11.905 1.287 1.00 93.94 199 GLN A C 1
ATOM 1515 O O . GLN A 1 199 ? 5.129 -12.894 1.693 1.00 93.94 199 GLN A O 1
ATOM 1520 N N . VAL A 1 200 ? 3.237 -11.944 0.934 1.00 92.00 200 VAL A N 1
ATOM 1521 C CA . VAL A 1 200 ? 2.371 -13.121 1.038 1.00 92.00 200 VAL A CA 1
ATOM 1522 C C . VAL A 1 200 ? 1.625 -13.358 -0.270 1.00 92.00 200 VAL A C 1
ATOM 1524 O O . VAL A 1 200 ? 1.467 -12.469 -1.109 1.00 92.00 200 VAL A O 1
ATOM 1527 N N . THR A 1 201 ? 1.146 -14.578 -0.449 1.00 87.06 201 THR A N 1
ATOM 1528 C CA . THR A 1 201 ? 0.156 -14.940 -1.462 1.00 87.06 201 THR A CA 1
ATOM 1529 C C . THR A 1 201 ? -1.222 -15.093 -0.817 1.00 87.06 201 THR A C 1
ATOM 1531 O O . THR A 1 201 ? -1.345 -15.261 0.395 1.00 87.06 201 THR A O 1
ATOM 1534 N N . LEU A 1 202 ? -2.289 -15.100 -1.622 1.00 88.06 202 LEU A N 1
ATOM 1535 C CA . LEU A 1 202 ? -3.632 -15.425 -1.116 1.00 88.06 202 LEU A CA 1
ATOM 1536 C C . LEU A 1 202 ? -3.681 -16.823 -0.477 1.00 88.06 202 LEU A C 1
ATOM 1538 O O . LEU A 1 202 ? -4.376 -17.023 0.517 1.00 88.06 202 LEU A O 1
ATOM 1542 N N . ALA A 1 203 ? -2.898 -17.769 -1.007 1.00 86.38 203 ALA A N 1
ATOM 1543 C CA . ALA A 1 203 ? -2.786 -19.114 -0.457 1.00 86.38 203 ALA A CA 1
ATOM 1544 C C . ALA A 1 203 ? -2.140 -19.114 0.939 1.00 86.38 203 ALA A C 1
ATOM 1546 O O . ALA A 1 203 ? -2.646 -19.794 1.830 1.00 86.38 203 ALA A O 1
ATOM 1547 N N . ASP A 1 204 ? -1.096 -18.305 1.161 1.00 91.31 204 ASP A N 1
ATOM 1548 C CA . ASP A 1 204 ? -0.469 -18.149 2.487 1.00 91.31 204 ASP A CA 1
ATOM 1549 C C . ASP A 1 204 ? -1.448 -17.594 3.531 1.00 91.31 204 ASP A C 1
ATOM 1551 O O . ASP A 1 204 ? -1.322 -17.865 4.726 1.00 91.31 204 ASP A O 1
ATOM 1555 N N . LEU A 1 205 ? -2.443 -16.833 3.069 1.00 94.12 205 LEU A N 1
ATOM 1556 C CA . LEU A 1 205 ? -3.517 -16.272 3.881 1.00 94.12 205 LEU A CA 1
ATOM 1557 C C . LEU A 1 205 ? -4.723 -17.216 4.029 1.00 94.12 205 LEU A C 1
ATOM 1559 O O . LEU A 1 205 ? -5.747 -16.817 4.583 1.00 94.12 205 LEU A O 1
ATOM 1563 N N . GLY A 1 206 ? -4.655 -18.449 3.518 1.00 90.56 206 GLY A N 1
ATOM 1564 C CA . GLY A 1 206 ? -5.784 -19.386 3.521 1.00 90.56 206 GLY A CA 1
ATOM 1565 C C . GLY A 1 206 ? -6.993 -18.890 2.718 1.00 90.56 206 GLY A C 1
ATOM 1566 O O . GLY A 1 206 ? -8.108 -19.379 2.904 1.00 90.56 206 GLY A O 1
ATOM 1567 N N . ILE A 1 207 ? -6.792 -17.908 1.837 1.00 87.56 207 ILE A N 1
ATOM 1568 C CA . ILE A 1 207 ? -7.847 -17.310 1.031 1.00 87.56 207 ILE A CA 1
ATOM 1569 C C . ILE A 1 207 ? -7.988 -18.140 -0.241 1.00 87.56 207 ILE A C 1
ATOM 1571 O O . ILE A 1 207 ? -7.154 -18.105 -1.144 1.00 87.56 207 ILE A O 1
ATOM 1575 N N . THR A 1 208 ? -9.094 -18.869 -0.321 1.00 72.56 208 THR A N 1
ATOM 1576 C CA . THR A 1 208 ? -9.536 -19.550 -1.538 1.00 72.56 208 THR A CA 1
ATOM 1577 C C . THR A 1 208 ? -10.644 -18.713 -2.162 1.00 72.56 208 THR A C 1
ATOM 1579 O O . THR A 1 208 ? -11.816 -18.835 -1.813 1.00 72.56 208 THR A O 1
ATOM 1582 N N . THR A 1 209 ? -10.296 -17.781 -3.050 1.00 58.62 209 THR A N 1
ATOM 1583 C CA . THR A 1 209 ? -11.332 -16.987 -3.717 1.00 58.62 209 THR A CA 1
ATOM 1584 C C . THR A 1 209 ? -12.038 -17.855 -4.767 1.00 58.62 209 THR A C 1
ATOM 1586 O O . THR A 1 209 ? -11.474 -18.191 -5.802 1.00 58.62 209 THR A O 1
ATOM 1589 N N . THR A 1 210 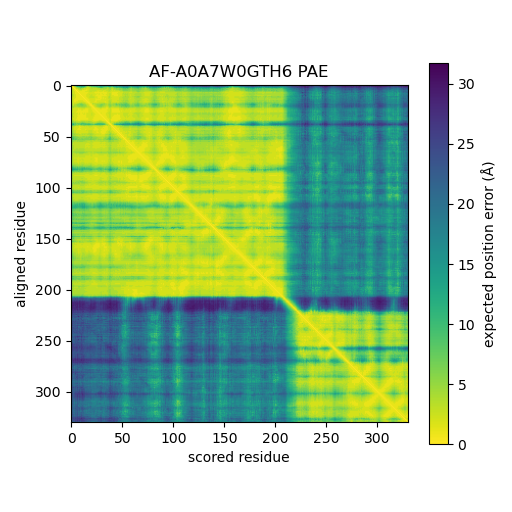? -13.302 -18.230 -4.526 1.00 43.06 210 THR A N 1
ATOM 1590 C CA . THR A 1 210 ? -14.204 -18.756 -5.579 1.00 43.06 210 THR A CA 1
ATOM 1591 C C . THR A 1 210 ? -14.726 -17.650 -6.485 1.00 43.06 210 THR A C 1
ATOM 1593 O O . THR A 1 210 ? -15.135 -17.923 -7.612 1.00 43.06 210 THR A O 1
ATOM 1596 N N . ARG A 1 211 ? -14.582 -16.389 -6.055 1.00 46.56 211 ARG A N 1
ATOM 1597 C CA . ARG A 1 211 ? -14.259 -15.305 -6.977 1.00 46.56 211 ARG A CA 1
ATOM 1598 C C . ARG A 1 211 ? -12.874 -15.614 -7.579 1.00 46.56 211 ARG A C 1
ATOM 1600 O O . ARG A 1 211 ? -11.891 -14.942 -7.281 1.00 46.56 211 ARG A O 1
ATOM 1607 N N . ALA A 1 212 ? -12.797 -16.588 -8.497 1.00 38.31 212 ALA A N 1
ATOM 1608 C CA . ALA A 1 212 ? -12.128 -16.258 -9.752 1.00 38.31 212 ALA A CA 1
ATOM 1609 C C . ALA A 1 212 ? -12.741 -14.910 -10.094 1.00 38.31 212 ALA A C 1
ATOM 1611 O O . ALA A 1 212 ? -13.975 -14.851 -10.034 1.00 38.31 212 ALA A O 1
ATOM 1612 N N . PRO A 1 213 ? -11.954 -13.829 -10.237 1.00 39.78 213 PRO A N 1
ATOM 1613 C CA . PRO A 1 213 ? -12.563 -12.533 -10.424 1.00 39.78 213 PRO A CA 1
ATOM 1614 C C . PRO A 1 213 ? -13.664 -12.760 -11.453 1.00 39.78 213 PRO A C 1
ATOM 1616 O O . PRO A 1 213 ? -13.385 -13.336 -12.509 1.00 39.78 213 PRO A O 1
ATOM 1619 N N . GLU A 1 214 ? -14.894 -12.341 -11.171 1.00 36.97 214 GLU A N 1
ATOM 1620 C CA . GLU A 1 214 ? -15.791 -11.967 -12.254 1.00 36.97 214 GLU A CA 1
ATOM 1621 C C . GLU A 1 214 ? -15.140 -10.740 -12.932 1.00 36.97 214 GLU A C 1
ATOM 1623 O O . GLU A 1 214 ? -15.742 -9.702 -13.136 1.00 36.97 214 GLU A O 1
ATOM 1628 N N . ARG A 1 215 ? -13.875 -10.857 -13.368 1.00 39.81 215 ARG A N 1
ATOM 1629 C CA . ARG A 1 215 ? -13.578 -10.821 -14.776 1.00 39.81 215 ARG A CA 1
ATOM 1630 C C . ARG A 1 215 ? -14.715 -11.580 -15.445 1.00 39.81 215 ARG A C 1
ATOM 1632 O O . ARG A 1 215 ? -14.572 -12.728 -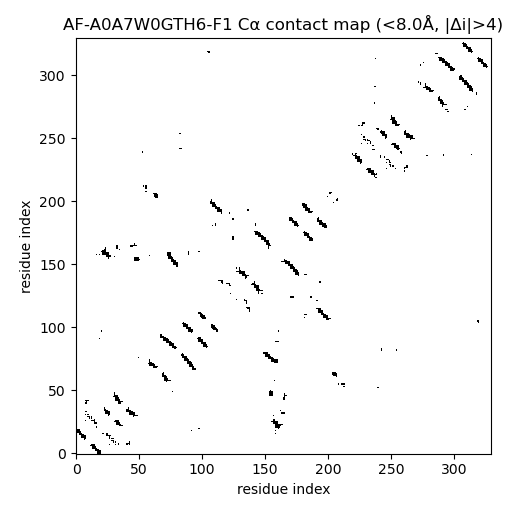15.861 1.00 39.81 215 ARG A O 1
ATOM 1639 N N . GLU A 1 216 ? -15.804 -10.855 -15.699 1.00 35.12 216 GLU A N 1
ATOM 1640 C CA . GLU A 1 216 ? -16.158 -10.708 -17.093 1.00 35.12 216 GLU A CA 1
ATOM 1641 C C . GLU A 1 216 ? -14.845 -10.805 -17.850 1.00 35.12 216 GLU A C 1
ATOM 1643 O O . GLU A 1 216 ? -13.920 -10.010 -17.652 1.00 35.12 216 GLU A O 1
ATOM 1648 N N . GLN A 1 217 ? -14.725 -11.844 -18.650 1.00 35.97 217 GLN A N 1
ATOM 1649 C CA . GLN A 1 217 ? -13.741 -11.876 -19.695 1.00 35.97 217 GLN A CA 1
ATOM 1650 C C . GLN A 1 217 ? -14.043 -10.728 -20.677 1.00 35.97 217 GLN A C 1
ATOM 1652 O O . GLN A 1 217 ? -14.026 -10.919 -21.883 1.00 35.97 217 GLN A O 1
ATOM 1657 N N . ARG A 1 218 ? -14.133 -9.480 -20.211 1.00 38.16 218 ARG A N 1
ATOM 1658 C CA . ARG A 1 218 ? -13.174 -8.497 -20.658 1.00 38.16 218 ARG A CA 1
ATOM 1659 C C . ARG A 1 218 ? -11.788 -9.106 -20.419 1.00 38.16 218 ARG A C 1
ATOM 1661 O O . ARG A 1 218 ? -11.008 -8.707 -19.565 1.00 38.16 218 ARG A O 1
ATOM 1668 N N . GLN A 1 219 ? -11.430 -10.041 -21.304 1.00 41.09 219 GLN A N 1
ATOM 1669 C CA . GLN A 1 219 ? -10.301 -9.774 -22.160 1.00 41.09 219 GLN A CA 1
ATOM 1670 C C . GLN A 1 219 ? -10.472 -8.308 -22.548 1.00 41.09 219 GLN A C 1
ATOM 1672 O O . GLN A 1 219 ? -11.144 -7.996 -23.529 1.00 41.09 219 GLN A O 1
ATOM 1677 N N . VAL A 1 220 ? -9.945 -7.382 -21.743 1.00 44.59 220 VAL A N 1
ATOM 1678 C CA . VAL A 1 220 ? -9.568 -6.104 -22.303 1.00 44.59 220 VAL A CA 1
ATOM 1679 C C . VAL A 1 220 ? -8.392 -6.509 -23.176 1.00 44.59 220 VAL A C 1
ATOM 1681 O O . VAL A 1 220 ? -7.231 -6.492 -22.769 1.00 44.59 220 VAL A O 1
ATOM 1684 N N . GLY A 1 221 ? -8.738 -7.055 -24.351 1.00 52.00 221 GLY A N 1
ATOM 1685 C CA . GLY A 1 221 ? -7.840 -7.173 -25.469 1.00 52.00 221 GLY A CA 1
ATOM 1686 C C . GLY A 1 221 ? -7.183 -5.818 -25.567 1.00 52.00 221 GLY A C 1
ATOM 1687 O O . GLY A 1 221 ? -7.812 -4.795 -25.279 1.00 52.00 221 GLY A O 1
ATOM 1688 N N . ALA A 1 222 ? -5.888 -5.846 -25.815 1.00 58.91 222 ALA A N 1
ATOM 1689 C CA . ALA A 1 222 ? -5.058 -4.698 -25.571 1.00 58.91 222 ALA A CA 1
ATOM 1690 C C . ALA A 1 222 ? -5.697 -3.406 -26.112 1.00 58.91 222 ALA A C 1
ATOM 1692 O O . ALA A 1 222 ? -6.172 -3.362 -27.251 1.00 58.91 222 ALA A O 1
ATOM 1693 N N . ALA A 1 223 ? -5.793 -2.389 -25.256 1.00 67.56 223 ALA A N 1
ATOM 1694 C CA . ALA A 1 223 ? -6.548 -1.196 -25.595 1.00 67.56 223 ALA A CA 1
ATOM 1695 C C . ALA A 1 223 ? -5.768 -0.416 -26.654 1.00 67.56 223 ALA A C 1
ATOM 1697 O O . ALA A 1 223 ? -4.665 0.068 -26.389 1.00 67.56 223 ALA A O 1
ATOM 1698 N N . GLN A 1 224 ? -6.333 -0.328 -27.856 1.00 77.19 224 GLN A N 1
ATOM 1699 C CA . GLN A 1 224 ? -5.803 0.506 -28.927 1.00 77.19 224 GLN A CA 1
ATOM 1700 C C . GLN A 1 224 ? -6.196 1.954 -28.646 1.00 77.19 224 GLN A C 1
ATOM 1702 O O . GLN A 1 224 ? -7.376 2.291 -28.557 1.00 77.19 224 GLN A O 1
ATOM 1707 N N . LEU A 1 225 ? -5.192 2.802 -28.481 1.00 84.00 225 LEU A N 1
ATOM 1708 C CA . LEU A 1 225 ? -5.331 4.211 -28.152 1.00 84.00 225 LEU A CA 1
ATOM 1709 C C . LEU A 1 225 ? -4.461 5.031 -29.104 1.00 84.00 225 LEU A C 1
ATOM 1711 O O . LEU A 1 225 ? -3.475 4.543 -29.657 1.00 84.00 225 LEU A O 1
ATOM 1715 N N . ASN A 1 226 ? -4.795 6.306 -29.265 1.00 88.06 226 ASN A N 1
ATOM 1716 C CA . ASN A 1 226 ? -3.963 7.235 -30.019 1.00 88.06 226 ASN A CA 1
ATOM 1717 C C . ASN A 1 226 ? -3.123 8.070 -29.059 1.00 88.06 226 ASN A C 1
ATOM 1719 O O . ASN A 1 226 ? -3.625 8.593 -28.064 1.00 88.06 226 ASN A O 1
ATOM 1723 N N . CYS A 1 227 ? -1.840 8.226 -29.376 1.00 86.06 227 CYS A N 1
ATOM 1724 C CA . CYS A 1 227 ? -0.956 9.095 -28.615 1.00 86.06 227 CYS A CA 1
ATOM 1725 C C . CYS A 1 227 ? -1.471 10.547 -28.654 1.00 86.06 227 CYS A C 1
ATOM 1727 O O . CYS A 1 227 ? -1.568 11.109 -29.747 1.00 86.06 227 CYS A O 1
ATOM 1729 N N . PRO A 1 228 ? -1.701 11.215 -27.508 1.00 87.94 228 PRO A N 1
ATOM 1730 C CA . PRO A 1 228 ? -2.189 12.596 -27.482 1.00 87.94 228 PRO A CA 1
ATOM 1731 C C . PRO A 1 228 ? -1.178 13.602 -28.056 1.00 87.94 228 PRO A C 1
ATOM 1733 O O . PRO A 1 228 ? -1.544 14.726 -28.380 1.00 87.94 228 PRO A O 1
ATOM 1736 N N . LYS A 1 229 ? 0.097 13.212 -28.203 1.00 88.75 229 LYS A N 1
ATOM 1737 C CA . LYS A 1 229 ? 1.149 14.067 -28.770 1.00 88.75 229 LYS A CA 1
ATOM 1738 C C . LYS A 1 229 ? 1.267 13.961 -30.292 1.00 88.75 229 LYS A C 1
ATOM 1740 O O . LYS A 1 229 ? 1.428 14.977 -30.955 1.00 88.75 229 LYS A O 1
ATOM 1745 N N . CYS A 1 230 ? 1.294 12.747 -30.844 1.00 90.88 230 CYS A N 1
ATOM 1746 C CA . CYS A 1 230 ? 1.578 12.533 -32.272 1.00 90.88 230 CYS A CA 1
ATOM 1747 C C . CYS A 1 230 ? 0.436 11.877 -33.051 1.00 90.88 230 CYS A C 1
ATOM 1749 O O . CYS A 1 230 ? 0.617 11.591 -34.229 1.00 90.88 230 CYS A O 1
ATOM 1751 N N . ALA A 1 231 ? -0.686 11.576 -32.393 1.00 89.56 231 ALA A N 1
ATOM 1752 C CA . ALA A 1 231 ? -1.815 10.812 -32.927 1.00 89.56 231 ALA A CA 1
ATOM 1753 C C . ALA A 1 231 ? -1.480 9.388 -33.417 1.00 89.56 231 ALA A C 1
ATOM 1755 O O . ALA A 1 231 ? -2.360 8.693 -33.913 1.00 89.56 231 ALA A O 1
ATOM 1756 N N . GLY A 1 232 ? -0.235 8.927 -33.261 1.00 88.19 232 GLY A N 1
ATOM 1757 C CA . GLY A 1 232 ? 0.172 7.584 -33.659 1.00 88.19 232 GLY A CA 1
ATOM 1758 C C . GLY A 1 232 ? -0.472 6.499 -32.785 1.00 88.19 232 GLY A C 1
ATOM 1759 O O . GLY A 1 232 ? -0.659 6.733 -31.582 1.00 88.19 232 GLY A O 1
ATOM 1760 N N . PRO A 1 233 ? -0.758 5.315 -33.355 1.00 89.38 233 PRO A N 1
ATOM 1761 C CA . PRO A 1 233 ? -1.422 4.227 -32.646 1.00 89.38 233 PRO A CA 1
ATOM 1762 C C . PRO A 1 233 ? -0.503 3.618 -31.585 1.00 89.38 233 PRO A C 1
ATOM 1764 O O . PRO A 1 233 ? 0.702 3.458 -31.803 1.00 89.38 233 PRO A O 1
ATOM 1767 N N . LEU A 1 234 ? -1.062 3.265 -30.432 1.00 87.44 234 LEU A N 1
ATOM 1768 C CA . LEU A 1 234 ? -0.376 2.494 -29.404 1.00 87.44 234 LEU A CA 1
ATOM 1769 C C . LEU A 1 234 ? -1.336 1.556 -28.688 1.00 87.44 234 LEU A C 1
ATOM 1771 O O . LEU A 1 234 ? -2.540 1.783 -28.629 1.00 87.44 234 LEU A O 1
ATOM 1775 N N . GLU A 1 235 ? -0.764 0.509 -28.115 1.00 84.88 235 GLU A N 1
ATOM 1776 C CA . GLU A 1 235 ? -1.499 -0.604 -27.545 1.00 84.88 235 GLU A CA 1
ATOM 1777 C C . GLU A 1 235 ? -1.136 -0.760 -26.063 1.00 84.88 235 GLU A C 1
ATOM 1779 O O . GLU A 1 235 ? 0.031 -0.969 -25.723 1.00 84.88 235 GLU A O 1
ATOM 1784 N N . LEU A 1 236 ? -2.129 -0.677 -25.173 1.00 83.25 236 LEU A N 1
ATOM 1785 C CA . LEU A 1 236 ? -1.954 -1.017 -23.759 1.00 83.25 236 LEU A CA 1
ATOM 1786 C C . LEU A 1 236 ? -2.224 -2.502 -23.550 1.00 83.25 236 LEU A C 1
ATOM 1788 O O . LEU A 1 236 ? -3.365 -2.946 -23.642 1.00 83.25 236 LEU A O 1
ATOM 1792 N N . ARG A 1 237 ? -1.182 -3.275 -23.234 1.00 81.56 237 ARG A N 1
ATOM 1793 C CA . ARG A 1 237 ? -1.291 -4.733 -23.035 1.00 81.56 237 ARG A CA 1
ATOM 1794 C C . ARG A 1 237 ? -1.853 -5.142 -21.671 1.00 81.56 237 ARG A C 1
ATOM 1796 O O . ARG A 1 237 ? -2.318 -6.267 -21.524 1.00 81.56 237 ARG A O 1
ATOM 1803 N N . ALA A 1 238 ? -1.809 -4.243 -20.692 1.00 78.38 238 ALA A N 1
ATOM 1804 C CA . ALA A 1 238 ? -2.394 -4.422 -19.365 1.00 78.38 238 ALA A CA 1
ATOM 1805 C C . ALA A 1 238 ? -3.158 -3.144 -18.969 1.00 78.38 238 ALA A C 1
ATOM 1807 O O . ALA A 1 238 ? -2.729 -2.451 -18.050 1.00 78.38 238 ALA A O 1
ATOM 1808 N N . PRO A 1 239 ? -4.223 -2.759 -19.695 1.00 72.62 239 PRO A N 1
ATOM 1809 C CA . PRO A 1 239 ? -4.819 -1.421 -19.602 1.00 72.62 239 PRO A CA 1
ATOM 1810 C C . PRO A 1 239 ? -5.295 -1.058 -18.190 1.00 72.62 239 PRO A C 1
ATOM 1812 O O . PRO A 1 239 ? -5.115 0.080 -17.775 1.00 72.62 239 PRO A O 1
ATOM 1815 N N . ASP A 1 240 ? -5.786 -2.033 -17.424 1.00 66.31 240 ASP A N 1
ATOM 1816 C CA . ASP A 1 240 ? -6.277 -1.821 -16.052 1.00 66.31 240 ASP A CA 1
ATOM 1817 C C . ASP A 1 240 ? -5.154 -1.719 -15.004 1.00 66.31 240 ASP A C 1
ATOM 1819 O O . ASP A 1 240 ? -5.410 -1.449 -13.834 1.00 66.31 240 ASP A O 1
ATOM 1823 N N . LYS A 1 241 ? -3.906 -1.994 -15.398 1.00 72.25 241 LYS A N 1
ATOM 1824 C CA . LYS A 1 241 ? -2.726 -1.978 -14.517 1.00 72.25 241 LYS A CA 1
ATOM 1825 C C . LYS A 1 241 ? -1.590 -1.104 -15.049 1.00 72.25 241 LYS A C 1
ATOM 1827 O O . LYS A 1 241 ? -0.563 -0.973 -14.394 1.00 72.25 241 LYS A O 1
ATOM 1832 N N . THR A 1 242 ? -1.724 -0.563 -16.258 1.00 77.69 242 THR A N 1
ATOM 1833 C CA . THR A 1 242 ? -0.695 0.288 -16.849 1.00 77.69 242 THR A CA 1
ATOM 1834 C C . THR A 1 242 ? -0.842 1.670 -16.249 1.00 77.69 242 THR A C 1
ATOM 1836 O O . THR A 1 242 ? -1.881 2.291 -16.418 1.00 77.69 242 THR A O 1
ATOM 1839 N N . GLU A 1 243 ? 0.202 2.151 -15.587 1.00 78.75 243 GLU A N 1
ATOM 1840 C CA . GLU A 1 243 ? 0.255 3.518 -15.054 1.00 78.75 243 GLU A CA 1
ATOM 1841 C C . GLU A 1 243 ? 0.896 4.476 -16.056 1.00 78.75 243 GLU A C 1
ATOM 1843 O O . GLU A 1 243 ? 0.530 5.643 -16.163 1.00 78.75 243 GLU A O 1
ATOM 1848 N N . ARG A 1 244 ? 1.871 3.979 -16.825 1.00 84.75 244 ARG A N 1
ATOM 1849 C CA . ARG A 1 244 ? 2.595 4.758 -17.827 1.00 84.75 244 ARG A CA 1
ATOM 1850 C C . ARG A 1 244 ? 2.923 3.911 -19.039 1.00 84.75 244 ARG A C 1
ATOM 1852 O O . ARG A 1 244 ? 3.230 2.727 -18.924 1.00 84.75 244 ARG A O 1
ATOM 1859 N N . VAL A 1 245 ? 2.923 4.546 -20.204 1.00 88.56 245 VAL A N 1
ATOM 1860 C CA . VAL A 1 245 ? 3.309 3.909 -21.465 1.00 88.56 245 VAL A CA 1
ATOM 1861 C C . VAL A 1 245 ? 4.186 4.842 -22.287 1.00 88.56 245 VAL A C 1
ATOM 1863 O O . VAL A 1 245 ? 3.955 6.049 -22.353 1.00 88.56 245 VAL A O 1
ATOM 1866 N N . THR A 1 246 ? 5.196 4.286 -22.949 1.00 89.94 246 THR A N 1
ATOM 1867 C CA . THR A 1 246 ? 5.978 5.027 -23.943 1.00 89.94 246 THR A CA 1
ATOM 1868 C C . THR A 1 246 ? 5.364 4.811 -25.322 1.00 89.94 246 THR A C 1
ATOM 1870 O O . THR A 1 246 ? 5.190 3.676 -25.758 1.00 89.94 246 THR A O 1
ATOM 1873 N N . CYS A 1 247 ? 5.039 5.892 -26.032 1.00 88.25 247 CYS A N 1
ATOM 1874 C CA . CYS A 1 247 ? 4.509 5.802 -27.389 1.00 88.25 247 CYS A CA 1
ATOM 1875 C C . CYS A 1 247 ? 5.585 5.258 -28.350 1.00 88.25 247 CYS A C 1
ATOM 1877 O O . CYS A 1 247 ? 6.638 5.893 -28.476 1.00 88.25 247 CYS A O 1
ATOM 1879 N N . PRO A 1 248 ? 5.315 4.174 -29.101 1.00 87.62 248 PRO A N 1
ATOM 1880 C CA . PRO A 1 248 ? 6.289 3.589 -30.024 1.00 87.62 248 PRO A CA 1
ATOM 1881 C C . PRO A 1 248 ? 6.591 4.489 -31.235 1.00 87.62 248 PRO A C 1
ATOM 1883 O O . PRO A 1 248 ? 7.636 4.351 -31.859 1.00 87.62 248 PRO A O 1
ATOM 1886 N N . ASN A 1 249 ? 5.707 5.441 -31.559 1.00 89.12 249 ASN A N 1
ATOM 1887 C CA . ASN A 1 249 ? 5.845 6.288 -32.748 1.00 89.12 249 ASN A CA 1
ATOM 1888 C C . ASN A 1 249 ? 6.685 7.549 -32.506 1.00 89.12 249 ASN A C 1
ATOM 1890 O O . ASN A 1 249 ? 7.389 8.008 -33.399 1.00 89.12 249 ASN A O 1
ATOM 1894 N N . CYS A 1 250 ? 6.582 8.158 -31.320 1.00 88.56 250 CYS A N 1
ATOM 1895 C CA . CYS A 1 250 ? 7.224 9.450 -31.037 1.00 88.56 250 CYS A CA 1
ATOM 1896 C C . CYS A 1 250 ? 8.010 9.495 -29.720 1.00 88.56 250 CYS A C 1
ATOM 1898 O O . CYS A 1 250 ? 8.501 10.564 -29.347 1.00 88.56 250 CYS A O 1
ATOM 1900 N N . ASN A 1 251 ? 8.129 8.359 -29.022 1.00 88.25 251 ASN A N 1
ATOM 1901 C CA . ASN A 1 251 ? 8.843 8.206 -27.751 1.00 88.25 251 ASN A CA 1
ATOM 1902 C C . ASN A 1 251 ? 8.319 9.109 -26.623 1.00 88.25 251 ASN A C 1
ATOM 1904 O O . ASN A 1 251 ? 9.036 9.405 -25.670 1.00 88.25 251 ASN A O 1
ATOM 1908 N N . SER A 1 252 ? 7.081 9.599 -26.707 1.00 88.12 252 SER A N 1
ATOM 1909 C CA . SER A 1 252 ? 6.479 10.306 -25.579 1.00 88.12 252 SER A CA 1
ATOM 1910 C C . SER A 1 252 ? 6.190 9.335 -24.444 1.00 88.12 252 SER A C 1
ATOM 1912 O O . SER A 1 252 ? 5.533 8.322 -24.672 1.00 88.12 252 SER A O 1
ATOM 1914 N N . LEU A 1 253 ? 6.614 9.682 -23.234 1.00 89.06 253 LEU A N 1
ATOM 1915 C CA . LEU A 1 253 ? 6.085 9.083 -22.021 1.00 89.06 253 LEU A CA 1
ATOM 1916 C C . LEU A 1 253 ? 4.690 9.657 -21.780 1.00 89.06 253 LEU A C 1
ATOM 1918 O O . LEU A 1 253 ? 4.512 10.881 -21.764 1.00 89.06 253 LEU A O 1
ATOM 1922 N N . LEU A 1 254 ? 3.720 8.769 -21.637 1.00 87.62 254 LEU A N 1
ATOM 1923 C CA . LEU A 1 254 ? 2.322 9.084 -21.413 1.00 87.62 254 LEU A CA 1
ATOM 1924 C C . LEU A 1 254 ? 1.910 8.538 -20.052 1.00 87.62 254 LEU A C 1
ATOM 1926 O O . LEU A 1 254 ? 2.298 7.425 -19.690 1.00 87.62 254 LEU A O 1
ATOM 1930 N N . ASP A 1 255 ? 1.131 9.326 -19.330 1.00 82.31 255 ASP A N 1
ATOM 1931 C CA . ASP A 1 255 ? 0.400 8.866 -18.159 1.00 82.31 255 ASP A CA 1
ATOM 1932 C C . ASP A 1 255 ? -0.845 8.116 -18.626 1.00 82.31 255 ASP A C 1
ATOM 1934 O O . ASP A 1 255 ? -1.494 8.531 -19.594 1.00 82.31 255 ASP A O 1
ATOM 1938 N N . VAL A 1 256 ? -1.162 7.019 -17.952 1.00 80.75 256 VAL A N 1
ATOM 1939 C CA . VAL A 1 256 ? -2.366 6.233 -18.188 1.00 80.75 256 VAL A CA 1
ATOM 1940 C C . VAL A 1 256 ? -3.247 6.377 -16.956 1.00 80.75 256 VAL A C 1
ATOM 1942 O O . VAL A 1 256 ? -3.076 5.685 -15.957 1.00 80.75 256 VAL A O 1
ATOM 1945 N N . ASN A 1 257 ? -4.223 7.273 -17.039 1.00 66.56 257 ASN A N 1
ATOM 1946 C CA . ASN A 1 257 ? -5.183 7.490 -15.969 1.00 66.56 257 ASN A CA 1
ATOM 1947 C C . ASN A 1 257 ? -6.543 6.963 -16.418 1.00 66.56 257 ASN A C 1
ATOM 1949 O O . ASN A 1 257 ? -7.186 7.555 -17.286 1.00 66.56 257 ASN A O 1
ATOM 1953 N N . ARG A 1 258 ? -6.977 5.828 -15.855 1.00 55.41 258 ARG A N 1
ATOM 1954 C CA . ARG A 1 258 ? -8.316 5.254 -16.104 1.00 55.41 258 ARG A CA 1
ATOM 1955 C C . ARG A 1 258 ? -8.629 5.093 -17.605 1.00 55.41 258 ARG A C 1
ATOM 1957 O O . ARG A 1 258 ? -9.708 5.450 -18.071 1.00 55.41 258 ARG A O 1
ATOM 1964 N N . GLY A 1 259 ? -7.655 4.610 -18.380 1.00 55.03 259 GLY A N 1
ATOM 1965 C CA . GLY A 1 259 ? -7.786 4.405 -19.829 1.00 55.03 259 GLY A CA 1
ATOM 1966 C C . GLY A 1 259 ? -7.685 5.673 -20.690 1.00 55.03 259 GLY A C 1
ATOM 1967 O O . GLY A 1 259 ? -7.755 5.576 -21.914 1.00 55.03 259 GLY A O 1
ATOM 1968 N N . GLN A 1 260 ? -7.482 6.849 -20.089 1.00 66.25 260 GLN A N 1
ATOM 1969 C CA . GLN A 1 260 ? -7.150 8.081 -20.803 1.00 66.25 260 GLN A CA 1
ATOM 1970 C C . GLN A 1 260 ? -5.641 8.309 -20.796 1.00 66.25 260 GLN A C 1
ATOM 1972 O O . GLN A 1 260 ? -4.973 8.156 -19.773 1.00 66.25 260 GLN A O 1
ATOM 1977 N N . LEU A 1 261 ? -5.107 8.695 -21.954 1.00 78.94 261 LEU A N 1
ATOM 1978 C CA . LEU A 1 261 ? -3.698 9.032 -22.099 1.00 78.94 261 LEU A CA 1
ATOM 1979 C C . LEU A 1 261 ? -3.507 10.532 -21.946 1.00 78.94 261 LEU A C 1
ATOM 1981 O O . LEU A 1 261 ? -4.107 11.310 -22.690 1.00 78.94 261 LEU A O 1
ATOM 1985 N N . SER A 1 262 ? -2.605 10.932 -21.055 1.00 81.00 262 SER A N 1
ATOM 1986 C CA . SER A 1 262 ? -2.123 12.309 -21.000 1.00 81.00 262 SER A CA 1
ATOM 1987 C C . SER A 1 262 ? -0.630 12.365 -21.304 1.00 81.00 262 SER A C 1
ATOM 1989 O O . SER A 1 262 ? 0.139 11.451 -21.004 1.00 81.00 262 SER A O 1
ATOM 1991 N N . PHE A 1 263 ? -0.210 13.417 -22.002 1.00 85.44 263 PHE A N 1
ATOM 1992 C CA . PHE A 1 263 ? 1.193 13.596 -22.349 1.00 85.44 263 PHE A CA 1
ATOM 1993 C C . PHE A 1 263 ? 1.983 14.078 -21.129 1.00 85.44 263 PHE A C 1
ATOM 1995 O O . PHE A 1 263 ? 1.668 15.132 -20.586 1.00 85.44 263 PHE A O 1
ATOM 2002 N N . LEU A 1 264 ? 3.041 13.350 -20.754 1.00 81.12 264 LEU A N 1
ATOM 2003 C CA . LEU A 1 264 ? 3.964 13.785 -19.702 1.00 81.12 264 LEU A CA 1
ATOM 2004 C C . LEU A 1 264 ? 5.176 14.498 -20.293 1.00 81.12 264 LEU A C 1
ATOM 2006 O O . LEU A 1 264 ? 5.408 15.679 -20.046 1.00 81.12 264 LEU A O 1
ATOM 2010 N N . LYS A 1 265 ? 5.986 13.775 -21.073 1.00 81.94 265 LYS A N 1
ATOM 2011 C CA . LYS A 1 265 ? 7.201 14.332 -21.680 1.00 81.94 265 LYS A CA 1
ATOM 2012 C C . LYS A 1 265 ? 7.651 13.550 -22.900 1.00 81.94 265 LYS A C 1
ATOM 2014 O O . LYS A 1 265 ? 7.324 12.382 -23.078 1.00 81.94 265 LYS A O 1
ATOM 2019 N N . ALA A 1 266 ? 8.448 14.190 -23.748 1.00 85.81 266 ALA A N 1
ATOM 2020 C CA . ALA A 1 266 ? 9.155 13.504 -24.819 1.00 85.81 266 ALA A CA 1
ATOM 2021 C C . ALA A 1 266 ? 10.412 12.836 -24.250 1.00 85.81 266 ALA A C 1
ATOM 2023 O O . ALA A 1 266 ? 11.221 13.511 -23.613 1.00 85.81 266 ALA A O 1
ATOM 2024 N N . LEU A 1 267 ? 10.589 11.537 -24.482 1.00 82.00 267 LEU A N 1
ATOM 2025 C CA . LEU A 1 267 ? 11.845 10.859 -24.184 1.00 82.00 267 LEU A CA 1
ATOM 2026 C C . LEU A 1 267 ? 12.771 10.938 -25.399 1.00 82.00 267 LEU A C 1
ATOM 2028 O O . LEU A 1 267 ? 12.324 10.966 -26.549 1.00 82.00 267 LEU A O 1
ATOM 2032 N N . LYS A 1 268 ? 14.081 10.957 -25.142 1.00 81.44 268 LYS A N 1
ATOM 2033 C CA . LYS A 1 268 ? 15.062 10.670 -26.189 1.00 81.44 268 LYS A CA 1
ATOM 2034 C C . LYS A 1 268 ? 14.914 9.201 -26.567 1.00 81.44 268 LYS A C 1
ATOM 2036 O O . LYS A 1 268 ? 14.755 8.365 -25.680 1.00 81.44 268 LYS A O 1
ATOM 2041 N N . LYS A 1 269 ? 14.970 8.895 -27.866 1.00 73.69 269 LYS A N 1
ATOM 2042 C CA . LYS A 1 269 ? 14.988 7.506 -28.327 1.00 73.69 269 LYS A CA 1
ATOM 2043 C C . LYS A 1 269 ? 16.193 6.813 -27.672 1.00 73.69 269 LYS A C 1
ATOM 2045 O O . LYS A 1 269 ? 17.310 7.304 -27.858 1.00 73.69 269 LYS A O 1
ATOM 2050 N N . PRO A 1 270 ? 15.991 5.748 -26.883 1.00 70.38 270 PRO A N 1
ATOM 2051 C CA . PRO A 1 270 ? 17.112 5.025 -26.313 1.00 70.38 270 PRO A CA 1
ATOM 2052 C C . PRO A 1 270 ? 17.895 4.335 -27.440 1.00 70.38 270 PRO A C 1
ATOM 2054 O O . PRO A 1 270 ? 17.322 3.951 -28.458 1.00 70.38 270 PRO A O 1
ATOM 2057 N N . SER A 1 271 ? 19.205 4.166 -27.259 1.00 75.69 271 SER A N 1
ATOM 2058 C CA . SER A 1 271 ? 20.042 3.316 -28.125 1.00 75.69 271 SER A CA 1
ATOM 2059 C C . SER A 1 271 ? 19.788 1.819 -27.910 1.00 75.69 271 SER A C 1
ATOM 2061 O O . SER A 1 271 ? 20.408 0.986 -28.561 1.00 75.69 271 SER A O 1
ATOM 2063 N N . PHE A 1 272 ? 18.905 1.488 -26.971 1.00 82.50 272 PHE A N 1
ATOM 2064 C CA . PHE A 1 272 ? 18.507 0.140 -26.615 1.00 82.50 272 PHE A CA 1
ATOM 2065 C C . PHE A 1 272 ? 17.472 -0.402 -27.601 1.00 82.50 272 PHE A C 1
ATOM 2067 O O . PHE A 1 272 ? 16.402 0.187 -27.762 1.00 82.50 272 PHE A O 1
ATOM 2074 N N . ASP A 1 273 ? 17.792 -1.544 -28.205 1.00 85.38 273 ASP A N 1
ATOM 2075 C CA . ASP A 1 273 ? 16.845 -2.375 -28.940 1.00 85.38 273 ASP A CA 1
ATOM 2076 C C . ASP A 1 273 ? 16.600 -3.664 -28.133 1.00 85.38 273 ASP A C 1
ATOM 2078 O O . ASP A 1 273 ? 17.558 -4.405 -27.877 1.00 85.38 273 ASP A O 1
ATOM 2082 N N . PRO A 1 274 ? 15.371 -3.918 -27.644 1.00 88.38 274 PRO A N 1
ATOM 2083 C CA . PRO A 1 274 ? 15.085 -5.093 -26.833 1.00 88.38 274 PRO A CA 1
ATOM 2084 C C . PRO A 1 274 ? 15.301 -6.389 -27.624 1.00 88.38 274 PRO A C 1
ATOM 2086 O O . PRO A 1 274 ? 14.698 -6.589 -28.675 1.00 88.38 274 PRO A O 1
ATOM 2089 N N . ILE A 1 275 ? 16.087 -7.318 -27.071 1.00 91.44 275 ILE A N 1
ATOM 2090 C CA . ILE A 1 275 ? 16.319 -8.650 -27.663 1.00 91.44 275 ILE A CA 1
ATOM 2091 C C . ILE A 1 275 ? 15.001 -9.427 -27.758 1.00 91.44 275 ILE A C 1
ATOM 2093 O O . ILE A 1 275 ? 14.764 -10.138 -28.733 1.00 91.44 275 ILE A O 1
ATOM 2097 N N . ILE A 1 276 ? 14.134 -9.282 -26.748 1.00 92.56 276 ILE A N 1
ATOM 2098 C CA . ILE A 1 276 ? 12.771 -9.815 -26.776 1.00 92.56 276 ILE A CA 1
ATOM 2099 C C . ILE A 1 276 ? 11.805 -8.682 -27.145 1.00 92.56 276 ILE A C 1
ATOM 2101 O O . ILE A 1 276 ? 11.606 -7.768 -26.335 1.00 92.56 276 ILE A O 1
ATOM 2105 N N . PRO A 1 277 ? 11.154 -8.738 -28.321 1.00 91.75 277 PRO A N 1
ATOM 2106 C CA . PRO A 1 277 ? 10.190 -7.724 -28.722 1.00 91.75 277 PRO A CA 1
ATOM 2107 C C . PRO A 1 277 ? 9.013 -7.629 -27.748 1.00 91.75 277 PRO A C 1
ATOM 2109 O O . PRO A 1 277 ? 8.473 -8.649 -27.299 1.00 91.75 277 PRO A O 1
ATOM 2112 N N . ILE A 1 278 ? 8.558 -6.404 -27.474 1.00 89.81 278 ILE A N 1
ATOM 2113 C CA . ILE A 1 278 ? 7.328 -6.165 -26.710 1.00 89.81 278 ILE A CA 1
ATOM 2114 C C . ILE A 1 278 ? 6.149 -6.829 -27.438 1.00 89.81 278 ILE A C 1
ATOM 2116 O O . ILE A 1 278 ? 5.950 -6.632 -28.633 1.00 89.81 278 ILE A O 1
ATOM 2120 N N . GLY A 1 279 ? 5.344 -7.598 -26.705 1.00 89.75 279 GLY A N 1
ATOM 2121 C CA . GLY A 1 279 ? 4.246 -8.418 -27.222 1.00 89.75 279 GLY A CA 1
ATOM 2122 C C . GLY A 1 279 ? 4.591 -9.898 -27.393 1.00 89.75 279 GLY A C 1
ATOM 2123 O O . GLY A 1 279 ? 3.680 -10.703 -27.570 1.00 89.75 279 GLY A O 1
ATOM 2124 N N . SER A 1 280 ? 5.865 -10.285 -27.286 1.00 93.25 280 SER A N 1
ATOM 2125 C CA . SER A 1 280 ? 6.264 -11.697 -27.321 1.00 93.25 280 SER A CA 1
ATOM 2126 C C . SER A 1 280 ? 5.718 -12.452 -26.108 1.00 93.25 280 SER A C 1
ATOM 2128 O O . SER A 1 280 ? 5.738 -11.927 -24.995 1.00 93.25 280 SER A O 1
ATOM 2130 N N . SER A 1 281 ? 5.274 -13.697 -26.293 1.00 93.25 281 SER A N 1
ATOM 2131 C CA . SER A 1 281 ? 4.842 -14.569 -25.192 1.00 93.25 281 SER A CA 1
ATOM 2132 C C . SER A 1 281 ? 5.745 -15.793 -25.043 1.00 93.25 281 SER A C 1
ATOM 2134 O O . SER A 1 281 ? 6.179 -16.361 -26.041 1.00 93.25 281 SER A O 1
ATOM 2136 N N . GLY A 1 282 ? 5.953 -16.241 -23.804 1.00 92.31 282 GLY A N 1
ATOM 2137 C CA . GLY A 1 282 ? 6.736 -17.434 -23.461 1.00 92.31 282 GLY A CA 1
ATOM 2138 C C . GLY A 1 282 ? 6.051 -18.301 -22.403 1.00 92.31 282 GLY A C 1
ATOM 2139 O O . GLY A 1 282 ? 5.142 -17.841 -21.708 1.00 92.31 282 GLY A O 1
ATOM 2140 N N . GLN A 1 283 ? 6.472 -19.564 -22.301 1.00 92.44 283 GLN A N 1
ATOM 2141 C CA . GLN A 1 283 ? 5.991 -20.508 -21.290 1.00 92.44 283 GLN A CA 1
ATOM 2142 C C . GLN A 1 283 ? 6.950 -20.535 -20.093 1.00 92.44 283 GLN A C 1
ATOM 2144 O O . GLN A 1 283 ? 8.143 -20.763 -20.270 1.00 92.44 283 GLN A O 1
ATOM 2149 N N . PHE A 1 284 ? 6.416 -20.351 -18.886 1.00 87.38 284 PHE A N 1
ATOM 2150 C CA . PHE A 1 284 ? 7.147 -20.412 -17.617 1.00 87.38 284 PHE A CA 1
ATOM 2151 C C . PHE A 1 284 ? 6.527 -21.486 -16.702 1.00 87.38 284 PHE A C 1
ATOM 2153 O O . PHE A 1 284 ? 5.403 -21.926 -16.977 1.00 87.38 284 PHE A O 1
ATOM 2160 N N . PRO A 1 285 ? 7.205 -21.905 -15.612 1.00 84.19 285 PRO A N 1
ATOM 2161 C CA . PRO A 1 285 ? 6.645 -22.864 -14.651 1.00 84.19 285 PRO A CA 1
ATOM 2162 C C . PRO A 1 285 ? 5.279 -22.446 -14.087 1.00 84.19 285 PRO A C 1
ATOM 2164 O O . PRO A 1 285 ? 4.415 -23.286 -13.867 1.00 84.19 285 PRO A O 1
ATOM 2167 N N . GLU A 1 286 ? 5.065 -21.142 -13.914 1.00 78.94 286 GLU A N 1
ATOM 2168 C CA . GLU A 1 286 ? 3.820 -20.565 -13.391 1.00 78.94 286 GLU A CA 1
ATOM 2169 C C . GLU A 1 286 ? 2.733 -20.391 -14.471 1.00 78.94 286 GLU A C 1
ATOM 2171 O O . GLU A 1 286 ? 1.575 -20.131 -14.152 1.00 78.94 286 GLU A O 1
ATOM 2176 N N . GLY A 1 287 ? 3.090 -20.531 -15.754 1.00 83.56 287 GLY A N 1
ATOM 2177 C CA . GLY A 1 287 ? 2.185 -20.414 -16.897 1.00 83.56 287 GLY A CA 1
ATOM 2178 C C . GLY A 1 287 ? 2.719 -19.538 -18.034 1.00 83.56 287 GLY A C 1
ATOM 2179 O O . GLY A 1 287 ? 3.871 -19.104 -18.045 1.00 83.56 287 GLY A O 1
ATOM 2180 N N . LYS A 1 288 ? 1.877 -19.294 -19.045 1.00 89.94 288 LYS A N 1
ATOM 2181 C CA . LYS A 1 288 ? 2.230 -18.467 -20.210 1.00 89.94 288 LYS A CA 1
ATOM 2182 C C . LYS A 1 288 ? 2.218 -16.984 -19.839 1.00 89.94 288 LYS A C 1
ATOM 2184 O O . LYS A 1 288 ? 1.204 -16.501 -19.345 1.00 89.94 288 LYS A O 1
ATOM 2189 N N . MET A 1 289 ? 3.277 -16.239 -20.139 1.00 91.75 289 MET A N 1
ATOM 2190 C CA . MET A 1 289 ? 3.363 -14.794 -19.870 1.00 91.75 289 MET A CA 1
ATOM 2191 C C . MET A 1 289 ? 3.766 -14.018 -21.125 1.00 91.75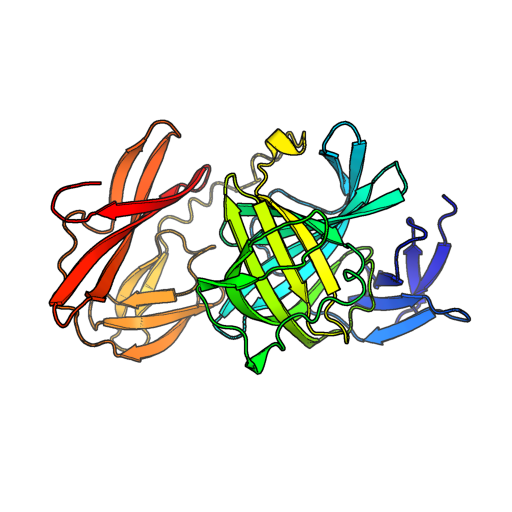 289 MET A C 1
ATOM 2193 O O . MET A 1 289 ? 4.365 -14.588 -22.035 1.00 91.75 289 MET A O 1
ATOM 2197 N N . THR A 1 290 ? 3.423 -12.729 -21.185 1.00 92.38 290 THR A N 1
ATOM 2198 C CA . THR A 1 290 ? 3.713 -11.839 -22.325 1.00 92.38 290 THR A CA 1
ATOM 2199 C C . THR A 1 290 ? 4.605 -10.684 -21.896 1.00 92.38 290 THR A C 1
ATOM 2201 O O . THR A 1 290 ? 4.349 -10.081 -20.860 1.00 92.38 290 THR A O 1
ATOM 2204 N N . VAL A 1 291 ? 5.619 -10.344 -22.691 1.00 94.31 291 VAL A N 1
ATOM 2205 C CA . VAL A 1 291 ? 6.440 -9.144 -22.494 1.00 94.31 291 VAL A CA 1
ATOM 2206 C C . VAL A 1 291 ? 5.600 -7.916 -22.820 1.00 94.31 291 VAL A C 1
ATOM 2208 O O . VAL A 1 291 ? 5.160 -7.738 -23.954 1.00 94.31 291 VAL A O 1
ATOM 2211 N N . ILE A 1 292 ? 5.375 -7.057 -21.835 1.00 91.56 292 ILE A N 1
ATOM 2212 C CA . ILE A 1 292 ? 4.573 -5.835 -21.971 1.00 91.56 292 ILE A CA 1
ATOM 2213 C C . ILE A 1 292 ? 5.403 -4.554 -21.849 1.00 91.56 292 ILE A C 1
ATOM 2215 O O . ILE A 1 292 ? 4.902 -3.476 -22.150 1.00 91.56 292 ILE A O 1
ATOM 2219 N N . GLY A 1 293 ? 6.672 -4.665 -21.456 1.00 91.44 293 GLY A N 1
ATOM 2220 C CA . GLY A 1 293 ? 7.605 -3.549 -21.377 1.00 91.44 293 GLY A CA 1
ATOM 2221 C C . GLY A 1 293 ? 9.051 -4.030 -21.371 1.00 91.44 293 GLY A C 1
ATOM 2222 O O . GLY A 1 293 ? 9.325 -5.186 -21.051 1.00 91.44 293 GLY A O 1
ATOM 2223 N N . ALA A 1 294 ? 9.970 -3.141 -21.731 1.00 92.56 294 ALA A N 1
ATOM 2224 C CA . ALA A 1 294 ? 11.404 -3.385 -21.672 1.00 92.56 294 ALA A CA 1
ATOM 2225 C C . ALA A 1 294 ? 12.137 -2.080 -21.342 1.00 92.56 294 ALA A C 1
ATOM 2227 O O . ALA A 1 294 ? 11.743 -1.009 -21.810 1.00 92.56 294 ALA A O 1
ATOM 2228 N N . MET A 1 295 ? 13.207 -2.170 -20.559 1.00 90.50 295 MET A N 1
ATOM 2229 C CA . MET A 1 295 ? 14.108 -1.055 -20.280 1.00 90.50 295 MET A CA 1
ATOM 2230 C C . MET A 1 295 ? 15.560 -1.526 -20.223 1.00 90.50 295 MET A C 1
ATOM 2232 O O . MET A 1 295 ? 15.827 -2.693 -19.953 1.00 90.50 295 MET A O 1
ATOM 2236 N N . GLN A 1 296 ? 16.491 -0.600 -20.435 1.00 90.00 296 GLN A N 1
ATOM 2237 C CA . GLN A 1 296 ? 17.910 -0.808 -20.168 1.00 90.00 296 GLN A CA 1
ATOM 2238 C C . GLN A 1 296 ? 18.315 0.060 -18.984 1.00 90.00 296 GLN A C 1
ATOM 2240 O O . GLN A 1 296 ? 17.963 1.240 -18.915 1.00 90.00 296 GLN A O 1
ATOM 2245 N N . ARG A 1 297 ? 19.058 -0.532 -18.057 1.00 89.44 297 ARG A N 1
ATOM 2246 C CA . ARG A 1 297 ? 19.626 0.139 -16.894 1.00 89.44 297 ARG A CA 1
ATOM 2247 C C . ARG A 1 297 ? 21.138 0.140 -17.002 1.00 89.44 297 ARG A C 1
ATOM 2249 O O . ARG A 1 297 ? 21.721 -0.644 -17.752 1.00 89.44 297 AR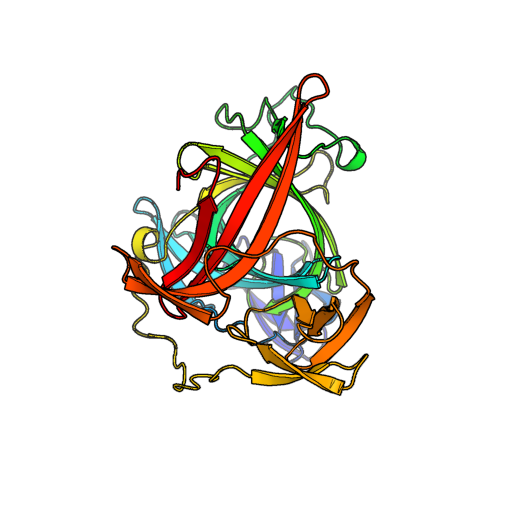G A O 1
ATOM 2256 N N . SER A 1 298 ? 21.760 1.048 -16.263 1.00 89.69 298 SER A N 1
ATOM 2257 C CA . SER A 1 298 ? 23.208 1.109 -16.179 1.00 89.69 298 SER A CA 1
ATOM 2258 C C . SER A 1 298 ? 23.685 1.535 -14.805 1.00 89.69 298 SER A C 1
ATOM 2260 O O . SER A 1 298 ? 23.006 2.312 -14.133 1.00 89.69 298 SER A O 1
ATOM 2262 N N . VAL A 1 299 ? 24.886 1.100 -14.444 1.00 90.06 299 VAL A N 1
ATOM 2263 C CA . VAL A 1 299 ? 25.599 1.532 -13.240 1.00 90.06 299 VAL A CA 1
ATOM 2264 C C . VAL A 1 299 ? 27.030 1.919 -13.603 1.00 90.06 299 VAL A C 1
ATOM 2266 O O . VAL A 1 299 ? 27.620 1.337 -14.511 1.00 90.06 299 VAL A O 1
ATOM 2269 N N . MET A 1 300 ? 27.577 2.918 -12.910 1.00 93.56 300 MET A N 1
ATOM 2270 C CA . MET A 1 300 ? 28.982 3.310 -13.020 1.00 93.56 300 MET A CA 1
ATOM 2271 C C . MET A 1 300 ? 29.762 2.703 -11.857 1.00 93.56 300 MET A C 1
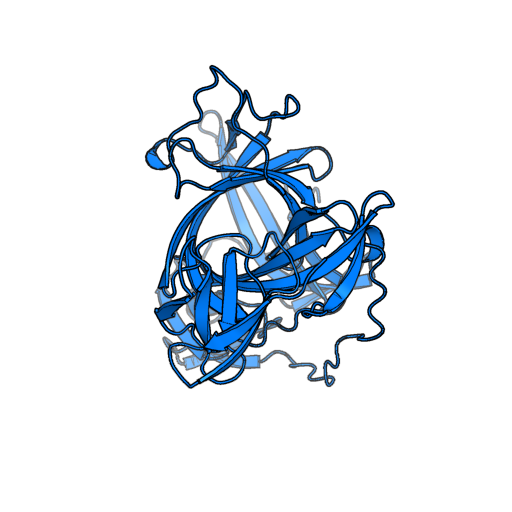ATOM 2273 O O . MET A 1 300 ? 29.481 3.027 -10.705 1.00 93.56 300 MET A O 1
ATOM 2277 N N . ILE A 1 301 ? 30.747 1.857 -12.153 1.00 89.94 301 ILE A N 1
ATOM 2278 C CA . ILE A 1 301 ? 31.661 1.279 -11.160 1.00 89.94 301 ILE A CA 1
ATOM 2279 C C . ILE A 1 301 ? 33.082 1.555 -11.643 1.00 89.94 301 ILE A C 1
ATOM 2281 O O . ILE A 1 301 ? 33.435 1.186 -12.759 1.00 89.94 301 ILE A O 1
ATOM 2285 N N . GLU A 1 302 ? 33.874 2.254 -10.826 1.00 93.19 302 GLU A N 1
ATOM 2286 C CA . GLU A 1 302 ? 35.281 2.582 -11.128 1.00 93.19 302 GLU A CA 1
ATOM 2287 C C . GLU A 1 302 ? 35.487 3.250 -12.504 1.00 93.19 302 GLU A C 1
ATOM 2289 O O . GLU A 1 302 ? 36.464 3.015 -13.207 1.00 93.19 302 GLU A O 1
ATOM 2294 N N . GLY A 1 303 ? 34.539 4.099 -12.912 1.00 92.69 303 GLY A N 1
ATOM 2295 C CA . GLY A 1 303 ? 34.588 4.796 -14.202 1.00 92.69 303 GLY A CA 1
ATOM 2296 C C . GLY A 1 303 ? 34.146 3.957 -15.407 1.00 92.69 303 GLY A C 1
ATOM 2297 O O . GLY A 1 303 ? 34.101 4.486 -16.515 1.00 92.69 303 GLY A O 1
ATOM 2298 N N . ILE A 1 304 ? 33.765 2.694 -15.206 1.00 93.25 304 ILE A N 1
ATOM 2299 C CA . ILE A 1 304 ? 33.227 1.810 -16.244 1.00 93.25 304 ILE A CA 1
ATOM 2300 C C . ILE A 1 304 ? 31.700 1.771 -16.130 1.00 93.25 304 ILE A C 1
ATOM 2302 O O . ILE A 1 304 ? 31.150 1.588 -15.041 1.00 93.25 304 ILE A O 1
ATOM 2306 N N . GLN A 1 305 ? 31.014 1.947 -17.262 1.00 91.62 305 GLN A N 1
ATOM 2307 C CA . GLN A 1 305 ? 29.560 1.834 -17.342 1.00 91.62 305 GLN A CA 1
ATOM 2308 C C . GLN A 1 305 ? 29.161 0.398 -17.679 1.00 91.62 305 GLN A C 1
ATOM 2310 O O . GLN A 1 305 ? 29.499 -0.113 -18.745 1.00 91.62 305 GLN A O 1
ATOM 2315 N N . TYR A 1 306 ? 28.406 -0.227 -16.784 1.00 89.44 306 TYR A N 1
ATOM 2316 C CA . TYR A 1 306 ? 27.830 -1.556 -16.970 1.00 89.44 306 TYR A CA 1
ATOM 2317 C C . TYR A 1 306 ? 26.353 -1.423 -17.311 1.00 89.44 306 TYR A C 1
ATOM 2319 O O . TYR A 1 306 ? 25.691 -0.522 -16.794 1.00 89.44 306 TYR A O 1
ATOM 2327 N N . PHE A 1 307 ? 25.835 -2.312 -18.158 1.00 90.62 307 PHE A N 1
ATOM 2328 C CA . PHE A 1 307 ? 24.454 -2.273 -18.635 1.00 90.62 307 PHE A CA 1
ATOM 2329 C C . PHE A 1 307 ? 23.766 -3.619 -18.443 1.00 90.62 307 PHE A C 1
ATOM 2331 O O . PHE A 1 307 ? 24.367 -4.663 -18.665 1.00 90.62 307 PHE A O 1
ATOM 2338 N N . TRP A 1 308 ? 22.475 -3.581 -18.136 1.00 93.12 308 TRP A N 1
ATOM 2339 C CA . TRP A 1 308 ? 21.602 -4.750 -18.181 1.00 93.12 308 TRP A CA 1
ATOM 2340 C C . TRP A 1 308 ? 20.224 -4.343 -18.694 1.00 93.12 308 TRP A C 1
ATOM 2342 O O . TRP A 1 308 ? 19.860 -3.166 -18.692 1.00 93.12 308 TRP A O 1
ATOM 2352 N N . SER A 1 309 ? 19.466 -5.312 -19.192 1.00 93.69 309 SER A N 1
ATOM 2353 C CA . SER A 1 309 ? 18.102 -5.103 -19.680 1.00 93.69 309 SER A CA 1
ATOM 2354 C C . SER A 1 309 ? 17.107 -5.767 -18.742 1.00 93.69 309 SER A C 1
ATOM 2356 O O . SER A 1 309 ? 17.368 -6.845 -18.223 1.00 93.69 309 SER A O 1
ATOM 2358 N N . GLU A 1 310 ? 15.957 -5.140 -18.538 1.00 94.69 310 GLU A N 1
ATOM 2359 C CA . GLU A 1 310 ? 14.863 -5.673 -17.731 1.00 94.69 310 GLU A CA 1
ATOM 2360 C C . GLU A 1 310 ? 13.597 -5.715 -18.588 1.00 94.69 310 GLU A C 1
ATOM 2362 O O . GLU A 1 310 ? 13.205 -4.711 -19.191 1.00 94.69 310 GLU A O 1
ATOM 2367 N N . TYR A 1 311 ? 12.957 -6.880 -18.648 1.00 94.56 311 TYR A N 1
ATOM 2368 C CA . TYR A 1 311 ? 11.718 -7.119 -19.380 1.00 94.56 311 TYR A CA 1
ATOM 2369 C C . TYR A 1 311 ? 10.583 -7.348 -18.390 1.00 94.56 311 TYR A C 1
ATOM 2371 O O . TYR A 1 311 ? 10.661 -8.227 -17.529 1.00 94.56 311 TYR A O 1
ATOM 2379 N N . LEU A 1 312 ? 9.508 -6.578 -18.540 1.00 93.50 312 LEU A N 1
ATOM 2380 C CA . LEU A 1 312 ? 8.302 -6.730 -17.740 1.00 93.50 312 LEU A CA 1
ATOM 2381 C C . LEU A 1 312 ? 7.377 -7.741 -18.415 1.00 93.50 312 LEU A C 1
ATOM 2383 O O . LEU A 1 312 ? 6.849 -7.491 -19.501 1.00 93.50 312 LEU A O 1
ATOM 2387 N N . LEU A 1 313 ? 7.175 -8.876 -17.760 1.00 92.75 313 LEU A N 1
ATOM 2388 C CA . LEU A 1 313 ? 6.258 -9.935 -18.158 1.00 92.75 313 LEU A CA 1
ATOM 2389 C C . LEU A 1 313 ? 4.929 -9.773 -17.423 1.00 92.75 313 LEU A C 1
ATOM 2391 O O . LEU A 1 313 ? 4.905 -9.445 -16.238 1.00 92.75 313 LEU A O 1
ATOM 2395 N N . TYR A 1 314 ? 3.825 -10.070 -18.102 1.00 87.31 314 TYR A N 1
ATOM 2396 C CA . TYR A 1 314 ? 2.491 -10.030 -17.521 1.00 87.31 314 TYR A CA 1
ATOM 2397 C C . TYR 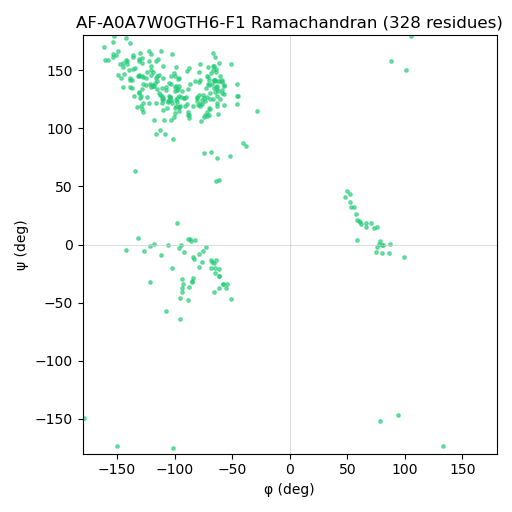A 1 314 ? 1.631 -11.207 -17.970 1.00 87.31 314 TYR A C 1
ATOM 2399 O O . TYR A 1 314 ? 1.640 -11.623 -19.134 1.00 87.31 314 TYR A O 1
ATOM 2407 N N . ASN A 1 315 ? 0.849 -11.716 -17.027 1.00 84.81 315 ASN A N 1
ATOM 2408 C CA . ASN A 1 315 ? -0.312 -12.547 -17.281 1.00 84.81 315 ASN A CA 1
ATOM 2409 C C . ASN A 1 315 ? -1.429 -12.101 -16.324 1.00 84.81 315 ASN A C 1
ATOM 2411 O O . ASN A 1 315 ? -1.162 -11.934 -15.136 1.00 84.81 315 ASN A O 1
ATOM 2415 N N . PRO A 1 316 ? -2.681 -11.955 -16.785 1.00 65.38 316 PRO A N 1
ATOM 2416 C CA . PRO A 1 316 ? -3.768 -11.516 -15.918 1.00 65.38 316 PRO A CA 1
ATOM 2417 C C . PRO A 1 316 ? -3.960 -12.376 -14.658 1.00 65.38 316 PRO A C 1
ATOM 2419 O O . PRO A 1 316 ? -4.312 -11.848 -13.610 1.00 65.38 316 PRO A O 1
ATOM 2422 N N . GLN A 1 317 ? -3.791 -13.694 -14.735 1.00 65.00 317 GLN A N 1
ATOM 2423 C CA . GLN A 1 317 ? -3.990 -14.630 -13.619 1.00 65.00 317 GLN A CA 1
ATOM 2424 C C . GLN A 1 317 ? -2.753 -14.763 -12.715 1.00 65.00 317 GLN A C 1
ATOM 2426 O O . GLN A 1 317 ? -2.904 -14.987 -11.522 1.00 65.00 317 GLN A O 1
ATOM 2431 N N . ILE A 1 318 ? -1.544 -14.618 -13.268 1.00 75.50 318 ILE A N 1
ATOM 2432 C CA . ILE A 1 318 ? -0.274 -14.819 -12.536 1.00 75.50 318 ILE A CA 1
ATOM 2433 C C . ILE A 1 318 ? 0.264 -13.497 -11.958 1.00 75.50 318 ILE A C 1
ATOM 2435 O O . ILE A 1 318 ? 0.941 -13.485 -10.932 1.00 75.50 318 ILE A O 1
ATOM 2439 N N . GLY A 1 319 ? -0.027 -12.372 -12.614 1.00 73.88 319 GLY A N 1
ATOM 2440 C CA . GLY A 1 319 ? 0.514 -11.054 -12.293 1.00 73.88 319 GLY A CA 1
ATOM 2441 C C . GLY A 1 319 ? 1.766 -10.710 -13.105 1.00 73.88 319 GLY A C 1
ATOM 2442 O O . GLY A 1 319 ? 1.887 -11.083 -14.276 1.00 73.88 319 GLY A O 1
ATOM 2443 N N . PHE A 1 320 ? 2.679 -9.956 -12.488 1.00 84.94 320 PHE A N 1
ATOM 2444 C CA . PHE A 1 320 ? 3.896 -9.442 -13.121 1.00 84.94 320 PHE A CA 1
ATOM 2445 C C . PHE A 1 320 ? 5.138 -10.262 -12.763 1.00 84.94 320 PHE A C 1
ATOM 2447 O O . PHE A 1 320 ? 5.268 -10.759 -11.640 1.00 84.94 320 PHE A O 1
ATOM 2454 N N . ARG A 1 321 ? 6.088 -10.357 -13.695 1.00 88.25 321 ARG A N 1
ATOM 2455 C CA . ARG A 1 321 ? 7.450 -10.861 -13.454 1.00 88.25 321 ARG A CA 1
ATOM 2456 C C . ARG A 1 321 ? 8.466 -9.961 -14.143 1.00 88.25 321 ARG A C 1
ATOM 2458 O O . ARG A 1 321 ? 8.167 -9.369 -15.176 1.00 88.25 321 ARG A O 1
ATOM 2465 N N . TRP A 1 322 ? 9.663 -9.896 -13.578 1.00 91.50 322 TRP A N 1
ATOM 2466 C CA . TRP A 1 322 ? 10.810 -9.265 -14.216 1.00 91.50 322 TRP A CA 1
ATOM 2467 C C . TRP A 1 322 ? 11.742 -10.350 -14.723 1.00 91.50 322 TRP A C 1
ATOM 2469 O O . TRP A 1 322 ? 12.105 -11.254 -13.974 1.00 91.50 322 TRP A O 1
ATOM 2479 N N . LEU A 1 323 ? 12.103 -10.253 -15.995 1.00 93.00 323 LEU A N 1
ATOM 2480 C CA . LEU A 1 323 ? 13.159 -11.048 -16.595 1.00 93.00 323 LEU A CA 1
ATOM 2481 C C . LEU A 1 323 ? 14.350 -10.117 -16.815 1.00 93.00 323 LEU A C 1
ATOM 2483 O O . LEU A 1 323 ? 14.234 -9.118 -17.526 1.00 93.00 323 LEU A O 1
ATOM 2487 N N . VAL A 1 324 ? 15.464 -10.411 -16.157 1.00 93.69 324 VAL A N 1
ATOM 2488 C CA . VAL A 1 324 ? 16.682 -9.601 -16.224 1.00 93.69 324 VAL A CA 1
ATOM 2489 C C . VAL A 1 324 ? 17.611 -10.240 -17.246 1.00 93.69 324 VAL A C 1
ATOM 2491 O O . VAL A 1 324 ? 17.647 -11.452 -17.358 1.00 93.69 324 VAL A O 1
ATOM 2494 N N . HIS A 1 325 ? 18.324 -9.441 -18.030 1.00 92.88 325 HIS A N 1
ATOM 2495 C CA . HIS A 1 325 ? 19.337 -9.922 -18.957 1.00 92.88 325 HIS A CA 1
ATOM 2496 C C . HIS A 1 325 ? 20.614 -9.102 -18.809 1.00 92.88 325 HIS A C 1
ATOM 2498 O O . HIS A 1 325 ? 20.606 -7.896 -19.073 1.00 92.88 325 HIS A O 1
ATOM 2504 N N . SER A 1 326 ? 21.709 -9.755 -18.429 1.00 91.56 326 SER A N 1
ATOM 2505 C CA . SER A 1 326 ? 23.035 -9.145 -18.296 1.00 91.56 326 SER A CA 1
ATOM 2506 C C . SER A 1 326 ? 24.076 -10.063 -18.915 1.00 91.56 326 SER A C 1
ATOM 2508 O O . SER A 1 326 ? 24.124 -11.241 -18.583 1.00 91.56 326 SER A O 1
ATOM 2510 N N . ASP A 1 327 ? 24.906 -9.542 -19.817 1.00 85.06 327 ASP A N 1
ATOM 2511 C CA . ASP A 1 327 ? 26.056 -10.267 -20.381 1.00 85.06 327 ASP A CA 1
ATOM 2512 C C . ASP A 1 327 ? 25.731 -11.679 -20.908 1.00 85.06 327 ASP A C 1
ATOM 2514 O O . ASP A 1 327 ? 26.449 -12.639 -20.633 1.00 85.06 327 ASP A O 1
ATOM 2518 N N . ASN A 1 328 ? 24.636 -11.817 -21.665 1.00 82.56 328 ASN A N 1
ATOM 2519 C CA . ASN A 1 328 ? 24.112 -13.089 -22.196 1.00 82.56 328 ASN A CA 1
ATOM 2520 C C . ASN A 1 328 ? 23.597 -14.087 -21.142 1.00 82.56 328 ASN A C 1
ATOM 2522 O O . ASN A 1 328 ? 23.378 -15.258 -21.457 1.00 82.56 328 ASN A O 1
ATOM 2526 N N . HIS A 1 329 ? 23.372 -13.630 -19.912 1.00 86.00 329 HIS A N 1
ATOM 2527 C CA . HIS A 1 329 ? 22.737 -14.383 -18.834 1.00 86.00 329 HIS A CA 1
ATOM 2528 C C . HIS A 1 329 ? 21.354 -13.809 -18.530 1.00 86.00 329 HIS A C 1
ATOM 2530 O O . HIS A 1 329 ? 21.108 -12.625 -18.768 1.00 86.00 329 HIS A O 1
ATOM 2536 N N . TRP A 1 330 ? 20.477 -14.667 -18.009 1.00 87.75 330 TRP A N 1
ATOM 2537 C CA . TRP A 1 330 ? 19.092 -14.370 -17.648 1.00 87.75 330 TRP A CA 1
ATOM 2538 C C . TRP A 1 330 ? 18.843 -14.619 -16.161 1.00 87.75 330 TRP A C 1
ATOM 2540 O O . TRP A 1 330 ? 19.472 -15.567 -15.635 1.00 87.75 330 TRP A O 1
#

Nearest PDB structures (foldseek):
  3oe3-assembly1_A  TM=4.224E-01  e=2.521E+00  Salmonella enterica subsp. enterica serovar Typhimurium
  3oe3-assembly3_E  TM=4.512E-01  e=5.510E+00  Salmonella enterica subsp. enterica serovar Typhimurium
  3oe3-assembly2_B  TM=4.870E-01  e=7.757E+00  Salmonella enterica subsp. enterica serovar Typhimurium
  3oe3-assembly3_F  TM=4.361E-01  e=7.757E+00  Salmonella enterica subsp. enterica serovar Typhimurium

Mean predicted aligned error: 11.04 Å

Foldseek 3Di:
DDKDWDADPVPRAIDIDPAPLFQWAQGPPFQFTWGDDPPDIDTLDHFADDDCLLDLDDFQAWFDAPRWIWTFFKWWWKAWPVGDIWIWTWIQTPVRFIWIWICPQNWTWIKGWDDQQPPDDFDDLVPDDAQDWTARDPPRDIWGFHDWTKIFTHHMHGTDSDPDRHRDIWTKTWTADPPFKIKMFTVPDVVTIIITTGTDDCVNRRHDRPCPPPPPPPPCVWDWDAAPPPRDTDTHRPLSNDQWDQDPPQRFIWGRDPNDTDTDGHDDDDPDDDPDDFQDWDADPQGIKGFHDKDKDWDADPNDIAIKMWTWIQDPVRGIDIDIGGPNDD

Solvent-accessible surface area (backbone atoms only — not comparable to full-atom values): 18812 Å² total; per-residue (Å²): 123,79,62,50,75,49,60,36,80,85,77,62,46,74,38,67,40,65,51,92,66,45,31,21,31,34,30,88,84,76,34,31,28,34,32,61,60,99,86,50,73,42,67,58,45,59,37,46,81,73,76,90,76,81,66,84,73,54,72,73,44,58,35,30,51,96,88,43,44,31,31,26,46,13,38,38,30,33,38,35,79,90,59,55,72,34,40,41,32,30,29,46,30,79,88,71,50,65,35,42,39,39,43,49,93,79,44,35,33,47,28,32,78,47,74,78,41,87,96,52,82,75,79,54,80,93,71,64,49,80,70,39,76,47,67,64,41,62,93,77,42,68,31,26,31,69,45,72,52,47,33,29,37,42,16,58,44,40,39,34,73,45,90,72,46,55,66,43,73,43,42,39,33,38,27,39,41,77,96,42,32,32,32,37,40,34,60,82,46,87,76,50,46,36,30,44,38,31,57,47,52,55,68,69,30,60,39,77,62,84,59,59,61,82,59,57,79,69,66,66,60,53,45,76,43,61,37,81,83,76,64,41,74,39,69,33,75,49,53,91,74,43,48,62,49,68,38,84,78,70,34,30,37,24,39,36,57,95,81,42,69,43,77,71,47,77,47,77,80,68,95,74,75,70,91,70,56,75,69,46,70,50,83,50,98,92,43,67,35,27,29,71,41,74,50,77,49,71,50,77,56,96,88,43,79,47,66,37,37,41,34,36,29,40,30,95,90,79,30,68,46,78,49,52,38,42,94,95,41,112

Secondary structure (DSSP, 8-state):
---EEEE-TTT--EEEE-STT--EEE-TTT-EEEEE-SS-EEEEEEPBPPP----S--TT-EEEETTEEEEEEEEEEEEETTS-EEEEEEEEETTS-EEEEEEETTEEEEEEEEPPPTT--PPPGGG--TTPEE-S-GGG--EEEEEEEEEEEEEEEEEESS---TT-EEEEEEEE-GGGEEEEEETTSSSPEEEEEEEE-TTTTT---S------------EEEE-TTT--EEEESSTTT-SEEE-TTT-EEEEEETTEEEEEEEPPPPS---SS-TT-EEEETTEEEEEEEEEEEEEEETTEEEEEEEEEEEETTTEEEEEEEBTTB-

=== Feature glossary ===
Legend for the data blocks above and below:

— What the protein is —

The amino-acid sequence is the protein's primary structure: the linear order of residues from the N-terminus to the C-terminus, written in one-letter code. Everything else here — the 3D coordinates, the secondar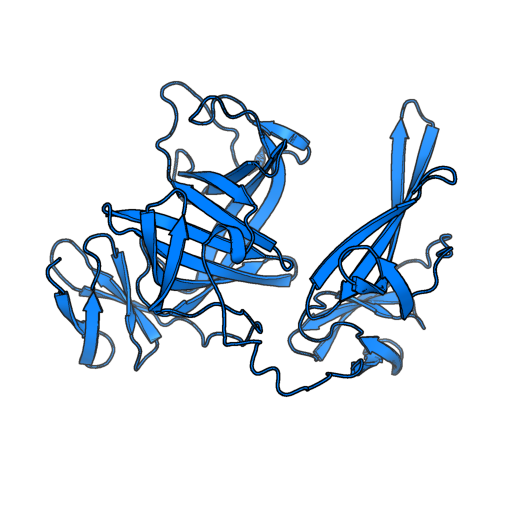y structure, the domain annotations — is ultimately a consequence of this string.

Database cross-references. InterPro integrates a dozen domain/family signature databases into unified entries with residue-range hits. GO terms attach function/process/location labels with evidence codes. CATH codes position the fold in a four-level structural taxonomy. Organism is the NCBI-taxonomy species name.

— Where its atoms are —

The mmCIF block holds the 3D Cartesian coordinates of each backbone atom (N, Cα, C, O) in ångströms. mmCIF is the PDB's canonical archive format — a tagged-loop text representation of the atomic model.

The six renders are orthographic views along the three Cartesian axes in both directions. Representation (cartoon, sticks, or surface) and color scheme (sequence-rainbow or by-chain) vary across proteins so the training set covers all the common visualization conventions.

— Local backbone conformation —

Secondary structure is the local, repeating backbone conformation. DSSP classifies it into eight states by reading the hydrogen-bond network: three helix types (H, G, I), two β types (E, B), two non-regular types (T, S), and unstructured coil (-).

SS3 is a coarse helix/strand/coil call (letters a/b/c) made by the P-SEA algorithm from inter-Cα distances and dihedrals. It is less detailed than DSSP but needs only Cα positions.

Backbone dihedral angles. Every residue except chain termini has a φ (preceding-C → N → Cα → C) and a ψ (N → Cα → C → next-N). They are reported in degrees following the IUPAC sign convention. Secondary structure is essentially a statement about which (φ, ψ) basin each residue occupies.

— Global shape and packing —

The geometric summary reports three shape descriptors. Rg (radius of gyration) measures how spread out the Cα atoms are about their centre of mass; compact globular proteins have small Rg, elongated or unfolded ones large. Cα contacts (<8 Å, |i−j|>4) count long-range residue pairs in spatial proximity — high for tightly packed folds, near zero for rods or random coil. The bounding-box extents give the protein's footprint along x, y, z in Å.

Solvent accessibility: the surface area of each residue that a 1.4 Å water probe can touch, in Å². When only backbone atoms are present the absolute values are lower than full-atom SASA (side chains contribute most of the area) and are flagged as backbone-only.

Plot images: a contact map (which residues are close in 3D, as an N×N binary image), a Ramachandran scatter (backbone torsion angles, revealing secondary-structure composition at a glance), and — for AlphaFold structures — a PAE heatmap (pairwise prediction confidence).

— Structural neighborhood —

Foldseek's 3Di representation compresses backbone geometry into a per-residue letter drawn from a learned twenty-state alphabet. It captures the tertiary interaction pattern around each residue — which residues are packed against it in space, regardless of where they are in sequence.

Structural nearest neighbors (via Foldseek easy-search vs the PDB). Reported per hit: target PDB id, E-value, and alignment TM-score. A TM-score above ~0.5 is the conventional threshold for 'same fold'.

— Confidence and disorder —

pLDDT (predicted Local Distance Difference Test) is AlphaFold's per-residue confidence score, ranging from 0 to 100. Values above 90 indicate high confidence (typically well-packed cores); 70–90 is confident; 50–70 low confidence; below 50 usually means the region is disordered or the prediction is unreliable there. AlphaFold stores pLDDT in the mmCIF B-factor column.

For experimental (PDB) structures, the B-factor (temperature factor) quantifies the positional spread of each atom in the crystal — a combination of thermal vibration and static disorder — in units of Å². High B-factors mark flexible loops or poorly resolved regions; low B-factors mark the rigid, well-ordered core.

Predicted Aligned Error (PAE) is an AlphaFold confidence matrix: entry (i, j) is the expected error in the position of residue j, in ångströms, when the prediction is superimposed on the true structure at residue i. Low PAE within a block of residues means that block is internally rigid and well-predicted; high PAE between two blocks means their relative placement is uncertain even if each block individually is confident.